Protein AF-M7SJX1-F1 (afdb_monomer_lite)

InterPro domains:
  IPR004585 DNA recombination/repair protein Rad52 [TIGR00607] (33-191)
  IPR007232 DNA repair protein Rad52/59/22 [PTHR12132] (1-198)
  IPR041247 Rad52 family [PF04098] (29-179)
  IPR042525 DNA repair protein Rad52/59/22 superfamily [G3DSA:3.30.390.80] (26-175)

Radius of gyration: 27.58 Å; chains: 1; bounding box: 67×80×84 Å

pLDDT: mean 78.84, std 21.56, range [26.81, 98.0]

Foldseek 3Di:
DDDPPPPPPPDDDPPPPDDQPQDDDDPVLVVVLVVLQADADALVQWDWDQDPPRDIAIDGFLVQLVVLCCVRQNPQFKDKDWPDKAWPDWDADPPLRFIKTKIKTWMWMAGSNRDIFIDIFMFIDGRDDDDVVRCVRGVLLRVSRRSLVRQCVSHNSSPVVSPPPVSVVPNVPDDDDDDDDDPVPDDDDPVPPPDDPDDDDDDDDDDDDDDDDDDDDDDDDDDDDPPPDPPSVSSRPDDD

Sequence (240 aa):
MPAPGEQHNSIANPFEEAKPRISEFTATEIATLQSRLEKQLGPEYLSARSGPSGQKVHYIAAEKCIALANEVFGFNGWSSSIQNIQVDFVDENAQTLRVSLGLSVIVRITLRDGTYHEDIGYGHIENCKGKAAAFEKAKKEGTTDALKRTLRNFGNVLGNCIYDKDYLAKVTKMKVAPTRFDEGNLHRHSDFIKKEPEAPKLPPKSEGVNGGGGGGAQPPSLGGFDSDDIDWAEADMLDL

Secondary structure (DSSP, 8-state):
---TTGGGTT---TTS-------PPPHHHHHHHHHHHTPPPPGGG-EEEE-GGG-EEEE--HHHHHHHHHHHH-TTTEEEEEEEEEEEEEEE-TTT-EEEEEEEEEEEEEETTS-EEEEEEEEEEEEEESHHHHHHHHHHHHHHHHHHHHHHTT-GGGTGGGG-HHHHHHHTTSPPPPPPP-GGGS---GGG--------PPP-------------PPPP-PPPP------HHHHTTT--

Organism: Eutypa lata (strain UCR-EL1) (NCBI:txid1287681)

Structure (mmCIF, N/CA/C/O backbone):
data_AF-M7SJX1-F1
#
_entry.id   AF-M7SJX1-F1
#
loop_
_atom_site.group_PDB
_atom_site.id
_atom_site.type_symbol
_atom_site.label_atom_id
_atom_site.label_alt_id
_atom_site.label_comp_id
_atom_site.label_asym_id
_atom_site.label_entity_id
_atom_site.label_seq_id
_atom_site.pdbx_PDB_ins_code
_atom_site.Cartn_x
_atom_site.Cartn_y
_atom_site.Cartn_z
_atom_site.occupancy
_atom_site.B_iso_or_equiv
_atom_site.auth_seq_id
_atom_site.auth_comp_id
_atom_site.auth_asym_id
_atom_site.auth_atom_id
_atom_site.pdbx_PDB_model_num
ATOM 1 N N . MET A 1 1 ? -21.772 -57.097 16.636 1.00 56.84 1 MET A N 1
ATOM 2 C CA . MET A 1 1 ? -20.415 -57.138 16.053 1.00 56.84 1 MET A CA 1
ATOM 3 C C . MET A 1 1 ? -20.340 -56.009 15.034 1.00 56.84 1 MET A C 1
ATOM 5 O O . MET A 1 1 ? -21.280 -55.937 14.250 1.00 56.84 1 MET A O 1
ATOM 9 N N . PRO A 1 2 ? -19.348 -55.102 15.086 1.00 58.84 2 PRO A N 1
ATOM 10 C CA . PRO A 1 2 ? -19.176 -54.074 14.053 1.00 58.84 2 PRO A CA 1
ATOM 11 C C . PRO A 1 2 ? -18.898 -54.725 12.690 1.00 58.84 2 PRO A C 1
ATOM 13 O O . PRO A 1 2 ? -18.383 -55.848 12.634 1.00 58.84 2 PRO A O 1
ATOM 16 N N . ALA A 1 3 ? -19.304 -54.064 11.607 1.00 63.28 3 ALA A N 1
ATOM 17 C CA . ALA A 1 3 ? -19.270 -54.644 10.267 1.00 63.28 3 ALA A CA 1
ATOM 18 C C . ALA A 1 3 ? -17.822 -54.745 9.732 1.00 63.28 3 ALA A C 1
ATOM 20 O O . ALA A 1 3 ? -17.004 -53.858 10.000 1.00 63.28 3 ALA A O 1
ATOM 21 N N . PRO A 1 4 ? -17.473 -55.793 8.956 1.00 52.50 4 PRO A N 1
ATOM 22 C CA . PRO A 1 4 ? -16.167 -55.887 8.303 1.00 52.50 4 PRO A CA 1
ATOM 23 C C . PRO A 1 4 ? -15.952 -54.691 7.359 1.00 52.50 4 PRO A C 1
ATOM 25 O O . PRO A 1 4 ? -16.656 -54.560 6.362 1.00 52.50 4 PRO A O 1
ATOM 28 N N . GLY A 1 5 ? -15.007 -53.807 7.694 1.00 62.12 5 GLY A N 1
ATOM 29 C CA . GLY A 1 5 ? -14.690 -52.590 6.928 1.00 62.12 5 GLY A CA 1
ATOM 30 C C . GLY A 1 5 ? -14.606 -51.309 7.766 1.00 62.12 5 GLY A C 1
ATOM 31 O O . GLY A 1 5 ? -13.899 -50.380 7.390 1.00 62.12 5 GLY A O 1
ATOM 32 N N . GLU A 1 6 ? -15.218 -51.278 8.954 1.00 57.09 6 GLU A N 1
ATOM 33 C CA . GLU A 1 6 ? -15.186 -50.107 9.855 1.00 57.09 6 GLU A CA 1
ATOM 34 C C . GLU A 1 6 ? -13.833 -49.908 10.572 1.00 57.09 6 GLU A C 1
ATOM 36 O O . GLU A 1 6 ? -13.627 -48.921 11.273 1.00 57.09 6 GLU A O 1
ATOM 41 N N . GLN A 1 7 ? -12.879 -50.827 10.387 1.00 58.94 7 GLN A N 1
ATOM 42 C CA . GLN A 1 7 ? -11.573 -50.830 11.064 1.00 58.94 7 GLN A CA 1
ATOM 43 C C . GLN A 1 7 ? -10.527 -49.903 10.415 1.00 58.94 7 GLN A C 1
ATOM 45 O O . GLN A 1 7 ? -9.428 -49.765 10.943 1.00 58.94 7 GLN A O 1
ATOM 50 N N . HIS A 1 8 ? -10.850 -49.263 9.285 1.00 53.53 8 HIS A N 1
ATOM 51 C CA . HIS A 1 8 ? -9.890 -48.504 8.470 1.00 53.53 8 HIS A CA 1
ATOM 52 C C . HIS A 1 8 ? -10.180 -46.996 8.389 1.00 53.53 8 HIS A C 1
ATOM 54 O O . HIS A 1 8 ? -9.637 -46.318 7.523 1.00 53.53 8 HIS A O 1
ATOM 60 N N . ASN A 1 9 ? -11.005 -46.438 9.282 1.00 55.66 9 ASN A N 1
ATOM 61 C CA . ASN A 1 9 ? -11.439 -45.037 9.176 1.00 55.66 9 ASN A CA 1
ATOM 62 C C . ASN A 1 9 ? -10.512 -44.012 9.866 1.00 55.66 9 ASN A C 1
ATOM 64 O O . ASN A 1 9 ? -10.902 -42.864 10.054 1.00 55.66 9 ASN A O 1
ATOM 68 N N . SER A 1 10 ? -9.304 -44.405 10.290 1.00 58.75 10 SER A N 1
ATOM 69 C CA . SER A 1 10 ? -8.414 -43.548 11.096 1.00 58.75 10 SER A CA 1
ATOM 70 C C . SER A 1 10 ? -7.184 -43.010 10.361 1.00 58.75 10 SER A C 1
ATOM 72 O O . SER A 1 10 ? -6.328 -42.395 10.994 1.00 58.75 10 SER A O 1
ATOM 74 N N . ILE A 1 11 ? -7.058 -43.230 9.050 1.00 60.56 11 ILE A N 1
ATOM 75 C CA . ILE A 1 11 ? -5.988 -42.612 8.259 1.00 60.56 11 ILE A CA 1
ATOM 76 C C . ILE A 1 11 ? -6.544 -41.307 7.691 1.00 60.56 11 ILE A C 1
ATOM 78 O O . ILE A 1 11 ? -7.237 -41.308 6.677 1.00 60.56 11 ILE A O 1
ATOM 82 N N . ALA A 1 12 ? -6.266 -40.196 8.378 1.00 64.62 12 ALA A N 1
ATOM 83 C CA . ALA A 1 12 ? -6.497 -38.863 7.832 1.00 64.62 12 ALA A CA 1
ATOM 84 C C . ALA A 1 12 ? -5.712 -38.737 6.517 1.00 64.62 12 ALA A C 1
ATOM 86 O O . ALA A 1 12 ? -4.507 -38.995 6.490 1.00 64.62 12 ALA A O 1
ATOM 87 N N . ASN A 1 13 ? -6.404 -38.412 5.426 1.00 72.94 13 ASN A N 1
ATOM 88 C CA . ASN A 1 13 ? -5.817 -38.364 4.095 1.00 72.94 13 ASN A CA 1
ATOM 89 C C . ASN A 1 13 ? -4.747 -37.252 4.034 1.00 72.94 13 ASN A C 1
ATOM 91 O O . ASN A 1 13 ? -5.096 -36.081 4.163 1.00 72.94 13 ASN A O 1
ATOM 95 N N . PRO A 1 14 ? -3.459 -37.574 3.806 1.00 69.62 14 PRO A N 1
ATOM 96 C CA . PRO A 1 14 ? -2.390 -36.575 3.762 1.00 69.62 14 PRO A CA 1
ATOM 97 C C . PRO A 1 14 ? -2.457 -35.661 2.525 1.00 69.62 14 PRO A C 1
ATOM 99 O O . PRO A 1 14 ? -1.691 -34.704 2.443 1.00 69.62 14 PRO A O 1
ATOM 102 N N . PHE A 1 15 ? -3.350 -35.951 1.571 1.00 70.81 15 PHE A N 1
ATOM 103 C CA . PHE A 1 15 ? -3.600 -35.147 0.370 1.00 70.81 15 PHE A CA 1
ATOM 104 C C . PHE A 1 15 ? -4.854 -34.266 0.473 1.00 70.81 15 PHE A C 1
ATOM 106 O O . PHE A 1 15 ? -5.175 -33.557 -0.478 1.00 70.81 15 PHE A O 1
ATOM 113 N N . GLU A 1 16 ? -5.590 -34.320 1.586 1.00 68.12 16 GLU A N 1
ATOM 114 C CA . GLU A 1 16 ? -6.724 -33.427 1.815 1.00 68.12 16 GLU A CA 1
ATOM 115 C C . GLU A 1 16 ? -6.194 -32.092 2.354 1.00 68.12 16 GLU A C 1
ATOM 117 O O . GLU A 1 16 ? -5.546 -32.053 3.401 1.00 68.12 16 GLU A O 1
ATOM 122 N N . GLU A 1 17 ? -6.417 -30.998 1.615 1.00 68.38 17 GLU A N 1
ATOM 123 C CA . GLU A 1 17 ? -6.009 -29.661 2.053 1.00 68.38 17 GLU A CA 1
ATOM 124 C C . GLU A 1 17 ? -6.593 -29.382 3.440 1.00 68.38 17 GLU A C 1
ATOM 126 O O . GLU A 1 17 ? -7.810 -29.429 3.648 1.00 68.38 17 GLU A O 1
ATOM 131 N N . ALA A 1 18 ? -5.715 -29.106 4.407 1.00 62.19 18 ALA A N 1
ATOM 132 C CA . ALA A 1 18 ? -6.124 -28.764 5.756 1.00 62.19 18 ALA A CA 1
ATOM 133 C C . ALA A 1 18 ? -6.979 -27.495 5.694 1.00 62.19 18 ALA A C 1
ATOM 135 O O . ALA A 1 18 ? -6.450 -26.392 5.546 1.00 62.19 18 ALA A O 1
ATOM 136 N N . LYS A 1 19 ? -8.307 -27.649 5.793 1.00 61.00 19 LYS A N 1
ATOM 137 C CA . LYS A 1 19 ? -9.222 -26.509 5.860 1.00 61.00 19 LYS A CA 1
ATOM 138 C C . LYS A 1 19 ? -8.744 -25.599 6.994 1.00 61.00 19 LYS A C 1
ATOM 140 O O . LYS A 1 19 ? -8.649 -26.078 8.133 1.00 61.00 19 LYS A O 1
ATOM 145 N N . PRO A 1 20 ? -8.402 -24.330 6.711 1.00 61.28 20 PRO A N 1
ATOM 146 C CA . PRO A 1 20 ? -7.920 -23.427 7.739 1.00 61.28 20 PRO A CA 1
ATOM 147 C C . PRO A 1 20 ? -8.967 -23.351 8.847 1.00 61.28 20 PRO A C 1
ATOM 149 O O . PRO A 1 20 ? -10.170 -23.293 8.584 1.00 61.28 20 PRO A O 1
ATOM 152 N N . ARG A 1 21 ? -8.515 -23.403 10.103 1.00 63.03 21 ARG A N 1
ATOM 153 C CA . ARG A 1 21 ? -9.395 -23.186 11.252 1.00 63.03 21 ARG A CA 1
ATOM 154 C C . ARG A 1 21 ? -9.800 -21.717 11.247 1.00 63.03 21 ARG A C 1
ATOM 156 O O . ARG A 1 21 ? -9.067 -20.874 11.751 1.00 63.03 21 ARG A O 1
ATOM 163 N N . ILE A 1 22 ? -10.936 -21.436 10.622 1.00 67.25 22 ILE A N 1
ATOM 164 C CA . ILE A 1 22 ? -11.532 -20.108 10.558 1.00 67.25 22 ILE A CA 1
ATOM 165 C C . ILE A 1 22 ? -12.007 -19.742 11.967 1.00 67.25 22 ILE A C 1
ATOM 167 O O . ILE A 1 22 ? -12.843 -20.436 12.547 1.00 67.25 22 ILE A O 1
ATOM 171 N N . SER A 1 23 ? -11.429 -18.687 12.540 1.00 72.62 23 SER A N 1
ATOM 172 C CA . SER A 1 23 ? -11.873 -18.141 13.822 1.00 72.62 23 SER A CA 1
ATOM 173 C C . SER A 1 23 ? -12.918 -17.072 13.550 1.00 72.62 23 SER A C 1
ATOM 175 O O . SER A 1 23 ? -12.568 -15.964 13.149 1.00 72.62 23 SER A O 1
ATOM 177 N N . GLU A 1 24 ? -14.188 -17.385 13.790 1.00 79.38 24 GLU A N 1
ATOM 178 C CA . GLU A 1 24 ? -15.271 -16.412 13.644 1.00 79.38 24 GLU A CA 1
ATOM 179 C C . GLU A 1 24 ? -15.122 -15.264 14.654 1.00 79.38 24 GLU A C 1
ATOM 181 O O . GLU A 1 24 ? -14.748 -15.473 15.813 1.00 79.38 24 GLU A O 1
ATOM 186 N N . PHE A 1 25 ? -15.399 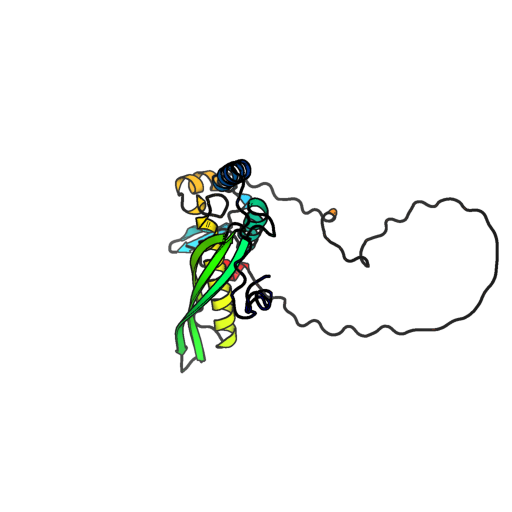-14.036 14.214 1.00 81.56 25 PHE A N 1
ATOM 187 C CA . PHE A 1 25 ? -15.469 -12.885 15.108 1.00 81.56 25 PHE A CA 1
ATOM 188 C C . PHE A 1 25 ? -16.776 -12.901 15.905 1.00 81.56 25 PHE A C 1
ATOM 190 O O . PHE A 1 25 ? -17.859 -13.130 15.367 1.00 81.56 25 PHE A O 1
ATOM 197 N N . THR A 1 26 ? -16.692 -12.588 17.195 1.00 84.62 26 THR A N 1
ATOM 198 C CA . THR A 1 26 ? -17.881 -12.356 18.024 1.00 84.62 26 THR A CA 1
ATOM 199 C C . THR A 1 26 ? -18.572 -11.046 17.629 1.00 84.62 26 THR A C 1
ATOM 201 O O . THR A 1 26 ? -17.927 -10.109 17.161 1.00 84.62 26 THR A O 1
ATOM 204 N N . ALA A 1 27 ? -19.881 -10.917 17.876 1.00 84.00 27 ALA A N 1
ATOM 205 C CA . ALA A 1 27 ? -20.626 -9.690 17.554 1.00 84.00 27 ALA A CA 1
ATOM 206 C C . ALA A 1 27 ? -20.011 -8.421 18.188 1.00 84.00 27 ALA A C 1
ATOM 208 O O . ALA A 1 27 ? -19.982 -7.358 17.568 1.00 84.00 27 ALA A O 1
ATOM 209 N N . THR A 1 28 ? -19.467 -8.542 19.403 1.00 87.19 28 THR A N 1
ATOM 210 C CA . THR A 1 28 ? -18.774 -7.452 20.103 1.00 87.19 28 THR A CA 1
ATOM 211 C C . THR A 1 28 ? -17.460 -7.068 19.419 1.00 87.19 28 THR A C 1
ATOM 213 O O . THR A 1 28 ? -17.149 -5.880 19.303 1.00 87.19 28 THR A O 1
ATOM 216 N N . GLU A 1 29 ? -16.689 -8.051 18.943 1.00 86.75 29 GLU A N 1
ATOM 217 C CA . GLU A 1 29 ? -15.462 -7.801 18.178 1.00 86.75 29 GLU A CA 1
ATOM 218 C C . GLU A 1 29 ? -15.776 -7.141 16.837 1.00 86.75 29 GLU A C 1
ATOM 220 O O . GLU A 1 29 ? -15.127 -6.155 16.503 1.00 86.75 29 GLU A O 1
ATOM 225 N N . ILE A 1 30 ? -16.806 -7.607 16.122 1.00 87.56 30 ILE A N 1
ATOM 226 C CA . ILE A 1 30 ? -17.247 -7.006 14.854 1.00 87.56 30 ILE A CA 1
ATOM 227 C C . ILE A 1 30 ? -17.619 -5.536 15.065 1.00 87.56 30 ILE A C 1
ATOM 229 O O . ILE A 1 30 ? -17.112 -4.672 14.357 1.00 87.56 30 ILE A O 1
ATOM 233 N N . ALA A 1 31 ? -18.442 -5.225 16.071 1.00 89.06 31 ALA A N 1
ATOM 234 C CA . ALA A 1 31 ? -18.833 -3.845 16.363 1.00 89.06 31 ALA A CA 1
ATOM 235 C C . ALA A 1 31 ? -17.624 -2.958 16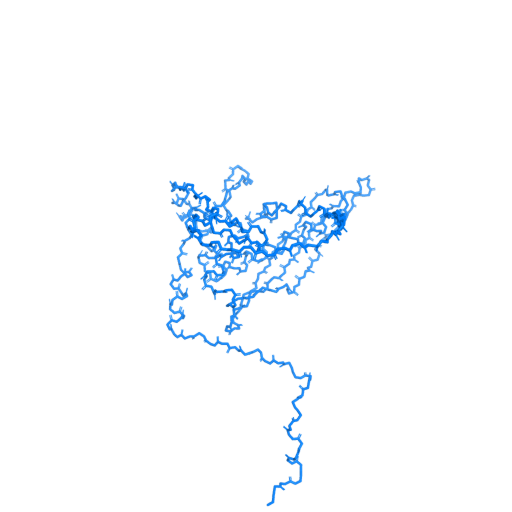.720 1.00 89.06 31 ALA A C 1
ATOM 237 O O . ALA A 1 31 ? -17.539 -1.802 16.299 1.00 89.06 31 ALA A O 1
ATOM 238 N N . THR A 1 32 ? -16.664 -3.508 17.468 1.00 90.94 32 THR A N 1
ATOM 239 C CA . THR A 1 32 ? -15.434 -2.796 17.839 1.00 90.94 32 THR A CA 1
ATOM 240 C C . THR A 1 32 ? -14.540 -2.550 16.623 1.00 90.94 32 THR A C 1
ATOM 242 O O . THR A 1 32 ? -14.046 -1.435 16.448 1.00 90.94 32 THR A O 1
ATOM 245 N N . LEU A 1 33 ? -14.339 -3.565 15.779 1.00 90.75 33 LEU A N 1
ATOM 246 C CA . LEU A 1 33 ? -13.560 -3.469 14.544 1.00 90.75 33 LEU A CA 1
ATOM 247 C C . LEU A 1 33 ? -14.192 -2.471 13.579 1.00 90.75 33 LEU A C 1
ATOM 249 O O . LEU A 1 33 ? -13.494 -1.585 13.098 1.00 90.75 33 LEU A O 1
ATOM 253 N N . GLN A 1 34 ? -15.509 -2.544 13.386 1.00 91.56 34 GLN A N 1
ATOM 254 C CA . GLN A 1 34 ? -16.258 -1.613 12.549 1.00 91.56 34 GLN A CA 1
ATOM 255 C C . GLN A 1 34 ? -16.045 -0.165 13.006 1.00 91.56 34 GLN A C 1
ATOM 257 O O . GLN A 1 34 ? -15.632 0.686 12.221 1.00 91.56 34 GLN A O 1
ATOM 262 N N . SER A 1 35 ? -16.214 0.104 14.305 1.00 93.00 35 SER A N 1
ATOM 263 C CA . SER A 1 35 ? -16.001 1.444 14.863 1.00 93.00 35 SER A CA 1
ATOM 264 C C . SER A 1 35 ? -14.555 1.938 14.711 1.00 93.00 35 SER A C 1
ATOM 266 O O . SER A 1 35 ? -14.327 3.138 14.550 1.00 93.00 35 SER A O 1
ATOM 268 N N . ARG A 1 36 ? -13.558 1.043 14.756 1.00 93.00 36 ARG A N 1
ATOM 269 C CA . ARG A 1 36 ? -12.153 1.401 14.500 1.00 93.00 36 ARG A CA 1
ATOM 270 C C . ARG A 1 36 ? -11.904 1.702 13.023 1.00 93.00 36 ARG A C 1
ATOM 272 O O . ARG A 1 36 ? -11.264 2.707 12.732 1.00 93.00 36 ARG A O 1
ATOM 279 N N . LEU A 1 37 ? -12.418 0.867 12.121 1.00 93.81 37 LEU A N 1
ATOM 280 C CA . LEU A 1 37 ? -12.231 0.982 10.672 1.00 93.81 37 LEU A CA 1
ATOM 281 C C . LEU A 1 37 ? -12.890 2.237 10.083 1.00 93.81 37 LEU A C 1
ATOM 283 O O . LEU A 1 37 ? -12.375 2.799 9.116 1.00 93.81 37 LEU A O 1
ATOM 287 N N . GLU A 1 38 ? -13.985 2.713 10.681 1.00 94.31 38 GLU A N 1
ATOM 288 C CA . GLU A 1 38 ? -14.693 3.931 10.259 1.00 94.31 38 GLU A CA 1
ATOM 289 C C . GLU A 1 38 ? -13.929 5.231 10.548 1.00 94.31 38 GLU A C 1
ATOM 291 O O . GLU A 1 38 ? -14.168 6.242 9.877 1.00 94.31 38 GLU A O 1
ATOM 296 N N . LYS A 1 39 ? -12.994 5.222 11.510 1.00 94.94 39 LYS A N 1
ATOM 297 C CA . LYS A 1 39 ? -12.211 6.411 11.871 1.00 94.94 39 LYS A CA 1
ATOM 298 C C . LYS A 1 39 ? -11.358 6.885 10.698 1.00 94.94 39 LYS A C 1
ATOM 300 O O . LYS A 1 39 ? -10.783 6.091 9.963 1.00 94.94 39 LYS A O 1
ATOM 305 N N . GLN A 1 40 ? -11.246 8.200 10.554 1.00 94.25 40 GLN A N 1
ATOM 306 C CA . GLN A 1 40 ? -10.340 8.822 9.592 1.00 94.25 40 GLN A CA 1
ATOM 307 C C . GLN A 1 40 ? -8.958 9.025 10.221 1.00 94.25 40 GLN A C 1
ATOM 309 O O . GLN A 1 40 ? -8.842 9.198 11.437 1.00 94.25 40 GLN A O 1
ATOM 314 N N . LEU A 1 41 ? -7.917 9.020 9.391 1.00 93.88 41 LEU A N 1
ATOM 315 C CA . LEU A 1 41 ? -6.540 9.181 9.851 1.00 93.88 41 LEU A CA 1
ATOM 316 C C . LEU A 1 41 ? -6.250 10.605 10.340 1.00 93.88 41 LEU A C 1
ATOM 318 O O . LEU A 1 41 ? -6.807 11.588 9.843 1.00 93.88 41 LEU A O 1
ATOM 322 N N . GLY A 1 42 ? -5.353 10.719 11.314 1.00 92.50 42 GLY A N 1
ATOM 323 C CA . GLY A 1 42 ? -4.777 11.999 11.712 1.00 92.50 42 GLY A CA 1
ATOM 324 C C . GLY A 1 42 ? -3.721 12.493 10.710 1.00 92.50 42 GLY A C 1
ATOM 325 O O . GLY A 1 42 ? -3.190 11.693 9.935 1.00 92.50 42 GLY A O 1
ATOM 326 N N . PRO A 1 43 ? -3.391 13.798 10.711 1.00 91.31 43 PRO A N 1
ATOM 327 C CA . PRO A 1 43 ? -2.380 14.386 9.825 1.00 91.31 43 PRO A CA 1
ATOM 328 C C . PRO A 1 43 ? -0.985 13.750 9.961 1.00 91.31 43 PRO A C 1
ATOM 330 O O . PRO A 1 43 ? -0.198 13.818 9.025 1.00 91.31 43 PRO A O 1
ATOM 333 N N . GLU A 1 44 ? -0.678 13.113 11.091 1.00 90.94 44 GLU A N 1
ATOM 334 C CA . GLU A 1 44 ? 0.582 12.418 11.374 1.00 90.94 44 GLU A CA 1
ATOM 335 C C . GLU A 1 44 ? 0.826 11.164 10.517 1.00 90.94 44 GLU A C 1
ATOM 337 O O . GLU A 1 44 ? 1.970 10.732 10.382 1.00 90.94 44 GLU A O 1
ATOM 342 N N . TYR A 1 45 ? -0.223 10.596 9.916 1.00 91.25 45 TYR A N 1
ATOM 343 C CA . TYR A 1 45 ? -0.115 9.437 9.024 1.00 91.25 45 TYR A CA 1
ATOM 344 C C . TYR A 1 45 ? 0.033 9.830 7.550 1.00 91.25 45 TYR A C 1
ATOM 346 O O . TYR A 1 45 ? 0.342 8.977 6.716 1.00 91.25 45 TYR A O 1
ATOM 354 N N . LEU A 1 46 ? -0.197 11.104 7.215 1.00 90.75 46 LEU A N 1
ATOM 355 C CA . LEU A 1 46 ? -0.200 11.583 5.839 1.00 90.75 46 LEU A CA 1
ATOM 356 C C . LEU A 1 46 ? 1.158 12.174 5.479 1.00 90.75 46 LEU A C 1
ATOM 358 O O . LEU A 1 46 ? 1.649 13.110 6.107 1.00 90.75 46 LEU A O 1
ATOM 362 N N . SER A 1 47 ? 1.712 11.678 4.384 1.00 89.88 47 SER A N 1
ATOM 363 C CA . SER A 1 47 ? 2.836 12.287 3.686 1.00 89.88 47 SER A CA 1
ATOM 364 C C . SER A 1 47 ? 2.341 12.976 2.417 1.00 89.88 47 SER A C 1
ATOM 366 O O . SER A 1 47 ? 1.234 12.723 1.938 1.00 89.88 47 SER A O 1
ATOM 368 N N . ALA A 1 48 ? 3.125 13.916 1.892 1.00 88.19 48 ALA A N 1
ATOM 369 C CA . ALA A 1 48 ? 2.765 14.669 0.696 1.00 88.19 48 ALA A CA 1
ATOM 370 C C . ALA A 1 48 ? 3.952 14.748 -0.260 1.00 88.19 48 ALA A C 1
ATOM 372 O O . ALA A 1 48 ? 5.074 15.023 0.165 1.00 88.19 48 ALA A O 1
ATOM 373 N N . ARG A 1 49 ? 3.687 14.570 -1.555 1.00 87.31 49 ARG A N 1
ATOM 374 C CA . ARG A 1 49 ? 4.656 14.794 -2.634 1.00 87.31 49 ARG A CA 1
ATOM 375 C C . ARG A 1 49 ? 4.130 15.794 -3.654 1.00 87.31 49 ARG A C 1
ATOM 377 O O . ARG A 1 49 ? 2.928 16.044 -3.739 1.00 87.31 49 ARG A O 1
ATOM 384 N N . SER A 1 50 ? 5.039 16.360 -4.438 1.00 87.06 50 SER A N 1
ATOM 385 C CA . SER A 1 50 ? 4.684 17.157 -5.613 1.00 87.06 50 SER A CA 1
ATOM 386 C C . SER A 1 50 ? 4.271 16.216 -6.741 1.00 87.06 50 SER A C 1
ATOM 388 O O . SER A 1 50 ? 5.081 15.427 -7.218 1.00 87.06 50 SER A O 1
ATOM 390 N N . GLY A 1 51 ? 3.010 16.275 -7.141 1.00 81.75 51 GLY A N 1
ATOM 391 C CA . GLY A 1 51 ? 2.460 15.536 -8.266 1.00 81.75 51 GLY A CA 1
ATOM 392 C C . GLY A 1 51 ? 2.526 16.307 -9.587 1.00 81.75 51 GLY A C 1
ATOM 393 O O . GLY A 1 51 ? 3.038 17.436 -9.650 1.00 81.75 51 GLY A O 1
ATOM 394 N N . PRO A 1 52 ? 1.970 15.710 -10.656 1.00 77.75 52 PRO A N 1
ATOM 395 C CA . PRO A 1 52 ? 1.848 16.351 -11.957 1.00 77.75 52 PRO A CA 1
ATOM 396 C C . PRO A 1 52 ? 1.144 17.708 -11.842 1.00 77.75 52 PRO A C 1
ATOM 398 O O . PRO A 1 52 ? 0.239 17.899 -11.027 1.00 77.75 52 PRO A O 1
ATOM 401 N N . SER A 1 53 ? 1.586 18.682 -12.637 1.00 82.50 53 SER A N 1
ATOM 402 C CA . SER A 1 53 ? 1.036 20.048 -12.625 1.00 82.50 53 SER A CA 1
ATOM 403 C C . SER A 1 53 ? 1.191 20.801 -11.289 1.00 82.50 53 SER A C 1
ATOM 405 O O . SER A 1 53 ? 0.470 21.767 -11.043 1.00 82.50 53 SER A O 1
ATOM 407 N N . GLY A 1 54 ? 2.127 20.384 -10.426 1.00 81.81 54 GLY A N 1
ATOM 408 C CA . GLY A 1 54 ? 2.438 21.063 -9.161 1.00 81.81 54 GLY A CA 1
ATOM 409 C C . GLY A 1 54 ? 1.403 20.850 -8.052 1.00 81.81 54 GLY A C 1
ATOM 410 O O . GLY A 1 54 ? 1.483 21.501 -7.009 1.00 81.81 54 GLY A O 1
ATOM 411 N N . GLN A 1 55 ? 0.434 19.953 -8.258 1.00 83.25 55 GLN A N 1
ATOM 412 C CA . GLN A 1 55 ? -0.540 19.587 -7.232 1.00 83.25 55 GLN A CA 1
ATOM 413 C C . GLN A 1 55 ? 0.123 18.746 -6.147 1.00 83.25 55 GLN A C 1
ATOM 415 O O . GLN A 1 55 ? 0.941 17.885 -6.446 1.00 83.25 55 GLN A O 1
ATOM 420 N N . LYS A 1 56 ? -0.228 18.967 -4.878 1.00 85.81 56 LYS A N 1
ATOM 421 C CA . LYS A 1 56 ? 0.252 18.103 -3.795 1.00 85.81 56 LYS A CA 1
ATOM 422 C C . LYS A 1 56 ? -0.582 16.833 -3.744 1.00 85.81 56 LYS A C 1
ATOM 424 O O . LYS A 1 56 ? -1.804 16.891 -3.657 1.00 85.81 56 LYS A O 1
ATOM 429 N N . VAL A 1 57 ? 0.105 15.704 -3.779 1.00 87.38 57 VAL A N 1
ATOM 430 C CA . VAL A 1 57 ? -0.473 14.366 -3.754 1.00 87.38 57 VAL A CA 1
ATOM 431 C C . VAL A 1 57 ? -0.189 13.766 -2.386 1.00 87.38 57 VAL A C 1
ATOM 433 O O . VAL A 1 57 ? 0.967 13.714 -1.962 1.00 87.38 57 VAL A O 1
ATOM 436 N N . HIS A 1 58 ? -1.246 13.373 -1.679 1.00 90.12 58 HIS A N 1
ATOM 437 C CA . HIS A 1 58 ? -1.154 12.819 -0.332 1.00 90.12 58 HIS A CA 1
ATOM 438 C C . HIS A 1 58 ? -1.125 11.296 -0.376 1.00 90.12 58 HIS A C 1
ATOM 440 O O . HIS A 1 58 ? -1.944 10.689 -1.054 1.00 90.12 58 HIS A O 1
ATOM 446 N N . TYR A 1 59 ? -0.212 10.691 0.372 1.00 90.00 59 TYR A N 1
ATOM 447 C CA . TYR A 1 59 ? -0.065 9.241 0.456 1.00 90.00 59 TYR A CA 1
ATOM 448 C C . TYR A 1 59 ? 0.240 8.816 1.894 1.00 90.00 59 TYR A C 1
ATOM 450 O O . TYR A 1 59 ? 0.603 9.639 2.739 1.00 90.00 59 TYR A O 1
ATOM 458 N N . ILE A 1 60 ? 0.082 7.523 2.166 1.00 91.75 60 ILE A N 1
ATOM 459 C CA . ILE A 1 60 ? 0.445 6.903 3.441 1.00 91.75 60 ILE A CA 1
ATOM 460 C C . ILE A 1 60 ? 1.622 5.975 3.165 1.00 91.75 60 ILE A C 1
ATOM 462 O O . ILE A 1 60 ? 1.573 5.184 2.223 1.00 91.75 60 ILE A O 1
ATOM 466 N N . ALA A 1 61 ? 2.677 6.094 3.968 1.00 91.62 61 ALA A N 1
ATOM 467 C CA . ALA A 1 61 ? 3.841 5.227 3.846 1.00 91.62 61 ALA A CA 1
ATOM 468 C C . ALA A 1 61 ? 3.481 3.777 4.203 1.00 91.62 61 ALA A C 1
ATOM 470 O O . ALA A 1 61 ? 2.689 3.534 5.122 1.00 91.62 61 ALA A O 1
ATOM 471 N N . ALA A 1 62 ? 4.098 2.809 3.531 1.00 90.88 62 ALA A N 1
ATOM 472 C CA . ALA A 1 62 ? 3.783 1.393 3.721 1.00 90.88 62 ALA A CA 1
ATOM 473 C C . ALA A 1 62 ? 3.968 0.921 5.174 1.00 90.88 62 ALA A C 1
ATOM 475 O O . ALA A 1 62 ? 3.135 0.180 5.698 1.00 90.88 62 ALA A O 1
ATOM 476 N N . GLU A 1 63 ? 5.012 1.406 5.855 1.00 93.06 63 GLU A N 1
ATOM 477 C CA . GLU A 1 63 ? 5.277 1.113 7.272 1.00 93.06 63 GLU A CA 1
ATOM 478 C C . GLU A 1 63 ? 4.097 1.513 8.168 1.00 93.06 63 GLU A C 1
ATOM 480 O O . GLU A 1 63 ? 3.696 0.743 9.043 1.00 93.06 63 GLU A O 1
ATOM 485 N N . LYS A 1 64 ? 3.465 2.660 7.889 1.00 93.38 64 LYS A N 1
ATOM 486 C CA . LYS A 1 64 ? 2.278 3.118 8.620 1.00 93.38 64 LYS A CA 1
ATOM 487 C C . LYS A 1 64 ? 1.071 2.235 8.350 1.00 93.38 64 LYS A C 1
ATOM 489 O O . LYS A 1 64 ? 0.378 1.876 9.297 1.00 93.38 64 LYS A O 1
ATOM 494 N N . CYS A 1 65 ? 0.843 1.831 7.102 1.00 93.75 65 CYS A N 1
ATOM 495 C CA . CYS A 1 65 ? -0.242 0.908 6.761 1.00 93.75 65 CYS A CA 1
ATOM 496 C C . CYS A 1 65 ? -0.099 -0.440 7.489 1.00 93.75 65 CYS A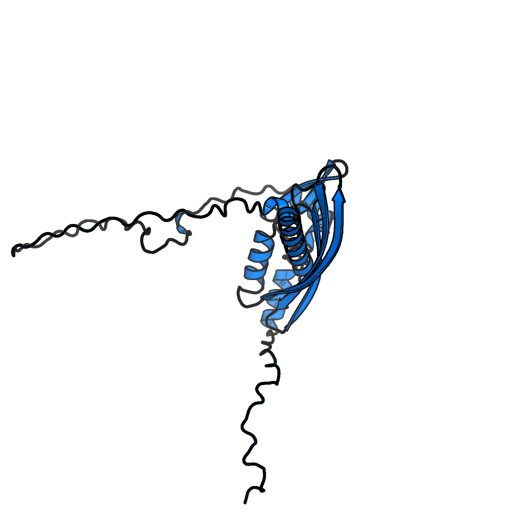 C 1
ATOM 498 O O . CYS A 1 65 ? -1.076 -0.952 8.035 1.00 93.75 65 CYS A O 1
ATOM 500 N N . ILE A 1 66 ? 1.119 -0.988 7.556 1.00 94.88 66 ILE A N 1
ATOM 501 C CA . ILE A 1 66 ? 1.413 -2.242 8.269 1.00 94.88 66 ILE A CA 1
ATOM 502 C C . ILE A 1 66 ? 1.204 -2.074 9.780 1.00 94.88 66 ILE A C 1
ATOM 504 O O . ILE A 1 66 ? 0.581 -2.927 10.415 1.00 94.88 66 ILE A O 1
ATOM 508 N N . ALA A 1 67 ? 1.693 -0.976 10.364 1.00 95.19 67 ALA A N 1
ATOM 509 C CA . ALA A 1 67 ? 1.506 -0.685 11.783 1.00 95.19 67 ALA A CA 1
ATOM 510 C C . ALA A 1 67 ? 0.016 -0.550 12.145 1.00 95.19 67 ALA A C 1
ATOM 512 O O . ALA A 1 67 ? -0.435 -1.158 13.116 1.00 95.19 67 ALA A O 1
ATOM 513 N N . LEU A 1 68 ? -0.759 0.162 11.323 1.00 95.19 68 LEU A N 1
ATOM 514 C CA . LEU A 1 68 ? -2.206 0.314 11.490 1.00 95.19 68 LEU A CA 1
ATOM 515 C C . LEU A 1 68 ? -2.939 -1.026 11.360 1.00 95.19 68 LEU A C 1
ATOM 517 O O . LEU A 1 68 ? -3.814 -1.322 12.169 1.00 95.19 68 LEU A O 1
ATOM 521 N N . ALA A 1 69 ? -2.566 -1.872 10.397 1.00 95.50 69 ALA A N 1
ATOM 522 C CA . ALA A 1 69 ? -3.141 -3.210 10.267 1.00 95.50 69 ALA A CA 1
ATOM 523 C C . ALA A 1 69 ? -2.866 -4.070 11.514 1.00 95.50 69 ALA A C 1
ATOM 525 O O . ALA A 1 69 ? -3.773 -4.733 12.023 1.00 95.50 69 ALA A O 1
ATOM 526 N N . ASN A 1 70 ? -1.651 -3.996 12.068 1.00 95.62 70 ASN A N 1
ATOM 527 C CA . ASN A 1 70 ? -1.299 -4.665 13.322 1.00 95.62 70 ASN A CA 1
ATOM 528 C C . ASN A 1 70 ? -2.054 -4.102 14.536 1.00 95.62 70 ASN A C 1
ATOM 530 O O . ASN A 1 70 ? -2.392 -4.867 15.436 1.00 95.62 70 ASN A O 1
ATOM 534 N N . GLU A 1 71 ? -2.344 -2.802 14.577 1.00 94.19 71 GLU A N 1
ATOM 535 C CA . GLU A 1 71 ? -3.133 -2.180 15.649 1.00 94.19 71 GLU A CA 1
ATOM 536 C C . GLU A 1 71 ? -4.623 -2.560 15.568 1.00 94.19 71 GLU A C 1
ATOM 538 O O . GLU A 1 71 ? -5.271 -2.827 16.587 1.00 94.19 71 GLU A O 1
ATOM 543 N N . VAL A 1 72 ? -5.177 -2.590 14.353 1.00 93.94 72 VAL A N 1
ATOM 544 C CA . VAL A 1 72 ? -6.603 -2.841 14.118 1.00 93.94 72 VAL A CA 1
ATOM 545 C C . VAL A 1 72 ? -6.926 -4.327 14.230 1.00 93.94 72 VAL A C 1
ATOM 547 O O . VAL A 1 72 ? -7.825 -4.689 14.989 1.00 93.94 72 VAL A O 1
ATOM 550 N N . PHE A 1 73 ? -6.200 -5.178 13.505 1.00 94.12 73 PHE A N 1
ATOM 551 C CA . PHE A 1 73 ? -6.474 -6.615 13.436 1.00 94.12 73 PHE A CA 1
ATOM 552 C C . PHE A 1 73 ? -5.670 -7.428 14.457 1.00 94.12 73 PHE A C 1
ATOM 554 O O . PHE A 1 73 ? -6.065 -8.542 14.797 1.00 94.12 73 PHE A O 1
ATOM 561 N N . GLY A 1 74 ? -4.569 -6.884 14.978 1.00 93.44 74 GLY A N 1
ATOM 562 C CA . GLY A 1 74 ? -3.590 -7.639 15.759 1.00 93.44 74 GLY A CA 1
ATOM 563 C C . GLY A 1 74 ? -2.556 -8.323 14.863 1.00 93.44 74 GLY A C 1
ATOM 564 O O . GLY A 1 74 ? -2.842 -8.672 13.719 1.00 93.44 74 GLY A O 1
ATOM 565 N N . PHE A 1 75 ? -1.354 -8.572 15.392 1.00 92.88 75 PHE A N 1
ATOM 566 C CA . PHE A 1 75 ? -0.244 -9.184 14.638 1.00 92.88 75 PHE A CA 1
ATOM 567 C C . PHE A 1 75 ? -0.572 -10.567 14.038 1.00 92.88 75 PHE A C 1
ATOM 569 O O . PHE A 1 75 ? 0.070 -10.993 13.086 1.00 92.88 75 PHE A O 1
ATOM 576 N N . ASN A 1 76 ? -1.548 -11.282 14.609 1.00 93.12 76 ASN A N 1
ATOM 577 C CA . ASN A 1 76 ? -2.021 -12.593 14.160 1.00 93.12 76 ASN A CA 1
ATOM 578 C C . ASN A 1 76 ? -3.433 -12.554 13.547 1.00 93.12 76 ASN A C 1
ATOM 580 O O . ASN A 1 76 ? -4.015 -13.607 13.289 1.00 93.12 76 ASN A O 1
ATOM 584 N N . GLY A 1 77 ? -4.019 -11.365 13.384 1.00 93.50 77 GLY A N 1
ATOM 585 C CA . GLY A 1 77 ? -5.385 -11.197 12.887 1.00 93.50 77 GLY A CA 1
ATOM 586 C C . GLY A 1 77 ? -5.490 -11.016 11.378 1.00 93.50 77 GLY A C 1
ATOM 587 O O . GLY A 1 77 ? -6.597 -11.074 10.848 1.00 93.50 77 GLY A O 1
ATOM 588 N N . TRP A 1 78 ? -4.363 -10.810 10.696 1.00 95.81 78 TRP A N 1
ATOM 589 C CA . TRP A 1 78 ? -4.287 -10.622 9.253 1.00 95.81 78 TRP A CA 1
ATOM 590 C C . TRP A 1 78 ? -3.015 -11.256 8.683 1.00 95.81 78 TRP A C 1
ATOM 592 O O . TRP A 1 78 ? -2.047 -11.522 9.394 1.00 95.81 78 TRP A O 1
ATOM 602 N N . SER A 1 79 ? -3.029 -11.504 7.381 1.00 96.25 79 SER A N 1
ATOM 603 C CA . SER A 1 79 ? -1.888 -11.990 6.611 1.00 96.25 79 SER A CA 1
ATOM 604 C C . SER A 1 79 ? -1.938 -11.403 5.206 1.00 96.25 79 SER A C 1
ATOM 606 O O . SER A 1 79 ? -3.021 -11.113 4.695 1.00 96.25 79 SER A O 1
ATOM 608 N N . SER A 1 80 ? -0.780 -11.234 4.575 1.00 95.62 80 SER A N 1
ATOM 609 C CA . SER A 1 80 ? -0.669 -10.845 3.171 1.00 95.62 80 SER A CA 1
ATOM 610 C C . SER A 1 80 ? -0.030 -11.971 2.362 1.00 95.62 80 SER A C 1
ATOM 612 O O . SER A 1 80 ? 0.825 -12.711 2.847 1.00 95.62 80 SER A O 1
ATOM 614 N N . SER A 1 81 ? -0.467 -12.125 1.116 1.00 97.06 81 SER A N 1
ATOM 615 C CA . SER A 1 81 ? 0.073 -13.114 0.184 1.00 97.06 81 SER A CA 1
ATOM 616 C C . SER A 1 81 ? 0.093 -12.547 -1.228 1.00 97.06 81 SER A C 1
ATOM 618 O O . SER A 1 81 ? -0.867 -11.913 -1.668 1.00 97.06 81 SER A O 1
ATOM 620 N N . ILE A 1 82 ? 1.193 -12.771 -1.942 1.00 97.06 82 ILE A N 1
ATOM 621 C CA . ILE A 1 82 ? 1.301 -12.414 -3.355 1.00 97.06 82 ILE A CA 1
ATOM 622 C C . ILE A 1 82 ? 0.650 -13.537 -4.156 1.00 97.06 82 ILE A C 1
ATOM 624 O O . ILE A 1 82 ? 1.104 -14.678 -4.105 1.00 97.06 82 ILE A O 1
ATOM 628 N N . GLN A 1 83 ? -0.418 -13.211 -4.875 1.00 97.69 83 GLN A N 1
ATOM 629 C CA . GLN A 1 83 ? -1.183 -14.170 -5.670 1.00 97.69 83 GLN A CA 1
ATOM 630 C C . GLN A 1 83 ? -0.582 -14.334 -7.061 1.00 97.69 83 GLN A C 1
ATOM 632 O O . GLN A 1 83 ? -0.448 -15.446 -7.564 1.00 97.69 83 GLN A O 1
ATOM 637 N N . ASN A 1 84 ? -0.202 -13.219 -7.683 1.00 97.00 84 ASN A N 1
ATOM 638 C CA . ASN A 1 84 ? 0.384 -13.219 -9.013 1.00 97.00 84 ASN A CA 1
ATOM 639 C C . ASN A 1 84 ? 1.330 -12.029 -9.189 1.00 97.00 84 ASN A C 1
ATOM 641 O O . ASN A 1 84 ? 1.082 -10.946 -8.659 1.00 97.00 84 ASN A O 1
ATOM 645 N N . ILE A 1 85 ? 2.385 -12.228 -9.975 1.00 96.81 85 ILE A N 1
ATOM 646 C CA . ILE A 1 85 ? 3.243 -11.159 -10.487 1.00 96.81 85 ILE A CA 1
ATOM 647 C C . ILE A 1 85 ? 3.295 -11.332 -11.999 1.00 96.81 85 ILE A C 1
ATOM 649 O O . ILE A 1 85 ? 3.832 -12.325 -12.493 1.00 96.81 85 ILE A O 1
ATOM 653 N N . GLN A 1 86 ? 2.772 -10.354 -12.725 1.00 97.44 86 GLN A N 1
ATOM 654 C CA . GLN A 1 86 ? 2.763 -10.337 -14.177 1.00 97.44 86 GLN A CA 1
ATOM 655 C C . GLN A 1 86 ? 3.685 -9.235 -14.683 1.00 97.44 86 GLN A C 1
ATOM 657 O O . GLN A 1 86 ? 3.556 -8.079 -14.300 1.00 97.44 86 GLN A O 1
ATOM 662 N N . VAL A 1 87 ? 4.623 -9.600 -15.553 1.00 97.06 87 VAL A N 1
ATOM 663 C CA . VAL A 1 87 ? 5.471 -8.629 -16.246 1.00 97.06 87 VAL A CA 1
ATOM 664 C C . VAL A 1 87 ? 4.729 -8.179 -17.496 1.00 97.06 87 VAL A C 1
ATOM 666 O O . VAL A 1 87 ? 4.519 -8.990 -18.396 1.00 97.06 87 VAL A O 1
ATOM 669 N N . ASP A 1 88 ? 4.327 -6.913 -17.536 1.00 96.19 88 ASP A N 1
ATOM 670 C CA . ASP A 1 88 ? 3.484 -6.388 -18.612 1.00 96.19 88 ASP A CA 1
ATOM 671 C C . ASP A 1 88 ? 4.316 -5.969 -19.824 1.00 96.19 88 ASP A C 1
ATOM 673 O O . ASP A 1 88 ? 3.937 -6.240 -20.963 1.00 96.19 88 ASP A O 1
ATOM 677 N N . PHE A 1 89 ? 5.487 -5.373 -19.588 1.00 96.06 89 PHE A N 1
ATOM 678 C CA . PHE A 1 89 ? 6.468 -5.107 -20.637 1.00 96.06 89 PHE A CA 1
ATOM 679 C C . PHE A 1 89 ? 7.895 -5.065 -20.087 1.00 96.06 89 PHE A C 1
ATOM 681 O O . PHE A 1 89 ? 8.129 -4.757 -18.915 1.00 96.06 89 PHE A O 1
ATOM 688 N N . VAL A 1 90 ? 8.857 -5.355 -20.964 1.00 95.56 90 VAL A N 1
ATOM 689 C CA . VAL A 1 90 ? 10.290 -5.161 -20.722 1.00 95.56 90 VAL A CA 1
ATOM 690 C C . VAL A 1 90 ? 10.923 -4.691 -22.021 1.00 95.56 90 VAL A C 1
ATOM 692 O O . VAL A 1 90 ? 11.100 -5.483 -22.946 1.00 95.56 90 VAL A O 1
ATOM 695 N N . ASP A 1 91 ? 11.311 -3.426 -22.050 1.00 94.56 91 ASP A N 1
ATOM 696 C CA . ASP A 1 91 ? 11.958 -2.799 -23.191 1.00 94.56 91 ASP A CA 1
ATOM 697 C C . ASP A 1 91 ? 13.426 -2.539 -22.875 1.00 94.56 91 ASP A C 1
ATOM 699 O O . ASP A 1 91 ? 13.777 -1.969 -21.841 1.00 94.56 91 ASP A O 1
ATOM 703 N N . GLU A 1 92 ? 14.302 -2.953 -23.783 1.00 93.44 92 GLU A N 1
ATOM 704 C CA . GLU A 1 92 ? 15.738 -2.726 -23.681 1.00 93.44 92 GLU A CA 1
ATOM 705 C C . GLU A 1 92 ? 16.202 -1.902 -24.878 1.00 93.44 92 GLU A C 1
ATOM 707 O O . GLU A 1 92 ? 16.036 -2.287 -26.037 1.00 93.44 92 GLU A O 1
ATOM 712 N N . ASN A 1 93 ? 16.788 -0.739 -24.605 1.00 91.12 93 ASN A N 1
ATOM 713 C CA . ASN A 1 93 ? 17.327 0.109 -25.653 1.00 91.12 93 ASN A CA 1
ATOM 714 C C . ASN A 1 93 ? 18.655 -0.476 -26.158 1.00 91.12 93 ASN A C 1
ATOM 716 O O . ASN A 1 93 ? 19.654 -0.458 -25.443 1.00 91.12 93 ASN A O 1
ATOM 720 N N . ALA A 1 94 ? 18.685 -0.932 -27.412 1.00 89.38 94 ALA A N 1
ATOM 721 C CA . ALA A 1 94 ? 19.848 -1.595 -28.010 1.00 89.38 94 ALA A CA 1
ATOM 722 C C . ALA A 1 94 ? 21.130 -0.736 -28.065 1.00 89.38 94 ALA A C 1
ATOM 724 O O . ALA A 1 94 ? 22.225 -1.283 -28.156 1.00 89.38 94 ALA A O 1
ATOM 725 N N . GLN A 1 95 ? 21.018 0.597 -28.024 1.00 90.00 95 GLN A N 1
ATOM 726 C CA . GLN A 1 95 ? 22.173 1.504 -28.067 1.00 90.00 95 GLN A CA 1
ATOM 727 C C . GLN A 1 95 ? 22.676 1.867 -26.670 1.00 90.00 95 GLN A C 1
ATOM 729 O O . GLN A 1 95 ? 23.880 1.961 -26.446 1.00 90.00 95 GLN A O 1
ATOM 734 N N . THR A 1 96 ? 21.759 2.106 -25.731 1.00 89.38 96 THR A N 1
ATOM 735 C CA . THR A 1 96 ? 22.103 2.594 -24.387 1.00 89.38 96 THR A CA 1
ATOM 736 C C . THR A 1 96 ? 22.130 1.490 -23.331 1.00 89.38 96 THR A C 1
ATOM 738 O O . THR A 1 96 ? 22.557 1.751 -22.205 1.00 89.38 96 THR A O 1
ATOM 741 N N . LEU A 1 97 ? 21.667 0.282 -23.680 1.00 89.25 97 LEU A N 1
ATOM 742 C CA . LEU A 1 97 ? 21.459 -0.873 -22.795 1.00 89.25 97 LEU A CA 1
ATOM 743 C C . LEU A 1 97 ? 20.619 -0.533 -21.553 1.00 89.25 97 LEU A C 1
ATOM 745 O O . LEU A 1 97 ? 20.731 -1.163 -20.499 1.00 89.25 97 LEU A O 1
ATOM 749 N N . ARG A 1 98 ? 19.795 0.516 -21.658 1.00 92.69 98 ARG A N 1
ATOM 750 C CA . ARG A 1 98 ? 18.869 0.922 -20.605 1.00 92.69 98 ARG A CA 1
ATOM 751 C C . ARG A 1 98 ? 17.603 0.098 -20.700 1.00 92.69 98 ARG A C 1
ATOM 753 O O . ARG A 1 98 ? 17.091 -0.118 -21.797 1.00 92.69 98 ARG A O 1
ATOM 760 N N . VAL A 1 99 ? 17.112 -0.318 -19.540 1.00 93.56 99 VAL A N 1
ATOM 761 C CA . VAL A 1 99 ? 15.910 -1.140 -19.423 1.00 93.56 99 VAL A CA 1
ATOM 762 C C . VAL A 1 99 ? 14.780 -0.291 -18.859 1.00 93.56 99 VAL A C 1
ATOM 764 O O . VAL A 1 99 ? 14.953 0.370 -17.832 1.00 93.56 99 VAL A O 1
ATOM 767 N N . SER A 1 100 ? 13.632 -0.342 -19.518 1.00 95.06 100 SER A N 1
ATOM 768 C CA . SER A 1 100 ? 12.357 0.134 -18.996 1.00 95.06 100 SER A CA 1
ATOM 769 C C . SER A 1 100 ? 11.442 -1.069 -18.816 1.00 95.06 100 SER A C 1
ATOM 771 O O . SER A 1 100 ? 11.371 -1.926 -19.695 1.00 95.06 100 SER A O 1
ATOM 773 N N . LEU A 1 101 ? 10.767 -1.178 -17.679 1.00 95.44 101 LEU A N 1
ATOM 774 C CA . LEU A 1 101 ? 9.834 -2.274 -17.442 1.00 95.44 101 LEU A CA 1
ATOM 775 C C . LEU A 1 101 ? 8.694 -1.861 -16.527 1.00 95.44 101 LEU A C 1
ATOM 777 O O . LEU A 1 101 ? 8.858 -1.007 -15.653 1.00 95.44 101 LEU A O 1
ATOM 781 N N . GLY A 1 102 ? 7.564 -2.522 -16.729 1.00 96.88 102 GLY A N 1
ATOM 782 C CA . GLY A 1 102 ? 6.367 -2.403 -15.915 1.00 96.88 102 GLY A CA 1
ATOM 783 C C . GLY A 1 102 ? 5.842 -3.784 -15.556 1.00 96.88 102 GLY A C 1
ATOM 784 O O . GLY A 1 102 ? 5.896 -4.717 -16.365 1.00 96.8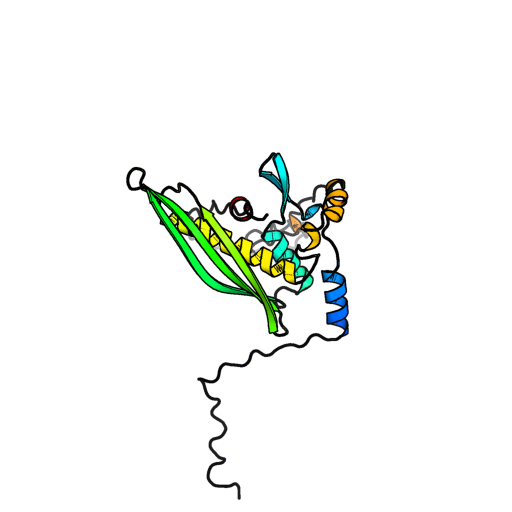8 102 GLY A O 1
ATOM 785 N N . LEU A 1 103 ? 5.377 -3.927 -14.321 1.00 97.50 103 LEU A N 1
ATOM 786 C CA . LEU A 1 103 ? 4.775 -5.155 -13.830 1.00 97.50 103 LEU A CA 1
ATOM 787 C C . LEU A 1 103 ? 3.583 -4.859 -12.924 1.00 97.50 103 LEU A C 1
ATOM 789 O O . LEU A 1 103 ? 3.588 -3.903 -12.145 1.00 97.50 103 LEU A O 1
ATOM 793 N N . SER A 1 104 ? 2.601 -5.745 -13.000 1.00 97.31 104 SER A N 1
ATOM 794 C CA . SER A 1 104 ? 1.424 -5.777 -12.146 1.00 97.31 104 SER A CA 1
ATOM 795 C C . SER A 1 104 ? 1.586 -6.857 -11.076 1.00 97.31 104 SER A C 1
ATOM 797 O O . SER A 1 104 ? 2.000 -7.984 -11.365 1.00 97.31 104 SER A O 1
ATOM 799 N N . VAL A 1 105 ? 1.242 -6.537 -9.831 1.00 97.75 105 VAL A N 1
ATOM 800 C CA . VAL A 1 105 ? 1.261 -7.470 -8.696 1.00 97.75 105 VAL A CA 1
ATOM 801 C C . VAL A 1 105 ? -0.135 -7.563 -8.105 1.00 97.75 105 VAL A C 1
ATOM 803 O O . VAL A 1 105 ? -0.741 -6.546 -7.791 1.00 97.75 105 VAL A O 1
ATOM 806 N N . ILE A 1 106 ? -0.636 -8.780 -7.914 1.00 97.81 106 ILE A N 1
ATOM 807 C CA . ILE A 1 106 ? -1.896 -9.031 -7.209 1.00 97.81 106 ILE A CA 1
ATOM 808 C C . ILE A 1 106 ? -1.560 -9.485 -5.793 1.00 97.81 106 ILE A C 1
ATOM 810 O O . ILE A 1 106 ? -0.902 -10.516 -5.610 1.00 97.81 106 ILE A O 1
ATOM 814 N N . VAL A 1 107 ? -2.020 -8.734 -4.794 1.00 98.00 107 VAL A N 1
ATOM 815 C CA . VAL A 1 107 ? -1.872 -9.086 -3.376 1.00 98.00 107 VAL A CA 1
ATOM 816 C C . VAL A 1 107 ? -3.240 -9.405 -2.792 1.00 98.00 107 VAL A C 1
ATOM 818 O O . VAL A 1 107 ? -4.208 -8.691 -3.032 1.00 98.00 107 VAL A O 1
ATOM 821 N N . ARG A 1 108 ? -3.299 -10.472 -1.993 1.00 97.94 108 ARG A N 1
ATOM 822 C CA . ARG A 1 108 ? -4.444 -10.818 -1.152 1.00 97.94 108 ARG A CA 1
ATOM 823 C C . ARG A 1 108 ? -4.111 -10.558 0.302 1.00 97.94 108 ARG A C 1
ATOM 825 O O . ARG A 1 108 ? -3.106 -11.068 0.804 1.00 97.94 108 ARG A O 1
ATOM 832 N N . ILE A 1 109 ? -5.003 -9.861 0.992 1.00 97.75 109 ILE A N 1
ATOM 833 C CA . ILE A 1 109 ? -4.986 -9.749 2.450 1.00 97.75 109 ILE A CA 1
ATOM 834 C C . ILE A 1 109 ? -6.124 -10.579 3.009 1.00 97.75 109 ILE A C 1
ATOM 836 O O . ILE A 1 109 ? -7.269 -10.367 2.626 1.00 97.75 109 ILE A O 1
ATOM 840 N N . THR A 1 110 ? -5.796 -11.508 3.904 1.00 96.50 110 THR A N 1
ATOM 841 C CA . THR A 1 110 ? -6.755 -12.428 4.529 1.00 96.50 110 THR A CA 1
ATOM 842 C C . THR A 1 110 ? -6.770 -12.206 6.035 1.00 96.50 110 THR A C 1
ATOM 844 O O . THR A 1 110 ? -5.710 -12.227 6.669 1.00 96.50 110 THR A O 1
ATOM 847 N N . LEU A 1 111 ? -7.954 -11.997 6.603 1.00 94.75 111 LEU A N 1
ATOM 848 C CA . LEU A 1 111 ? -8.174 -11.888 8.042 1.00 94.75 111 LEU A CA 1
ATOM 849 C C . LEU A 1 111 ? -8.313 -13.277 8.686 1.00 94.75 111 LEU A C 1
ATOM 851 O O . LEU A 1 111 ? -8.493 -14.290 8.010 1.00 94.75 111 LEU A O 1
ATOM 855 N N . ARG A 1 112 ? -8.246 -13.339 10.020 1.00 91.94 112 ARG A N 1
ATOM 856 C CA . ARG A 1 112 ? -8.333 -14.604 10.782 1.00 91.94 112 ARG A CA 1
ATOM 857 C C . ARG A 1 112 ? -9.654 -15.370 10.618 1.00 91.94 112 ARG A C 1
ATOM 859 O O . ARG A 1 112 ? -9.699 -16.572 10.883 1.00 91.94 112 ARG A O 1
ATOM 866 N N . ASP A 1 113 ? -10.718 -14.683 10.213 1.00 88.44 113 ASP A N 1
ATOM 867 C CA . ASP A 1 113 ? -12.024 -15.274 9.910 1.00 88.44 113 ASP A CA 1
ATOM 868 C C . ASP A 1 113 ? -12.122 -15.776 8.454 1.00 88.44 113 ASP A C 1
ATOM 870 O O . ASP A 1 113 ? -13.171 -16.243 8.019 1.00 88.44 113 ASP A O 1
ATOM 874 N N . GLY A 1 114 ? -11.032 -15.688 7.688 1.00 90.25 114 GLY A N 1
ATOM 875 C CA . GLY A 1 114 ? -10.972 -16.106 6.292 1.00 90.25 114 GLY A CA 1
ATOM 876 C C . GLY A 1 114 ? -11.531 -15.085 5.302 1.00 90.25 114 GLY A C 1
ATOM 877 O O . GLY A 1 114 ? -11.435 -15.325 4.097 1.00 90.25 114 GLY A O 1
ATOM 878 N N . THR A 1 115 ? -12.076 -13.951 5.757 1.00 92.19 115 THR A N 1
ATOM 879 C CA . THR A 1 115 ? -12.448 -12.861 4.847 1.00 92.19 115 THR A CA 1
ATOM 880 C C . THR A 1 115 ? -11.200 -12.276 4.203 1.00 92.19 115 THR A C 1
ATOM 882 O O . THR A 1 115 ? -10.134 -12.203 4.819 1.00 92.19 115 THR A O 1
ATOM 885 N N . TYR A 1 116 ? -11.306 -11.890 2.935 1.00 96.75 116 TYR A N 1
ATOM 886 C CA . TYR A 1 116 ? -10.166 -11.358 2.210 1.00 96.75 116 TYR A CA 1
ATOM 887 C C . TYR A 1 116 ? -10.562 -10.304 1.186 1.00 96.75 116 TYR A C 1
ATOM 889 O O . TYR A 1 116 ? -11.672 -10.302 0.650 1.00 96.75 116 TYR A O 1
ATOM 897 N N . HIS A 1 117 ? -9.599 -9.441 0.882 1.00 97.88 117 HIS A N 1
ATOM 898 C CA . HIS A 1 117 ? -9.638 -8.539 -0.259 1.00 97.88 117 HIS A CA 1
ATOM 899 C C . HIS A 1 117 ? -8.403 -8.752 -1.123 1.00 97.88 117 HIS A C 1
ATOM 901 O O . HIS A 1 117 ? -7.341 -9.142 -0.632 1.00 97.88 117 HIS A O 1
ATOM 907 N N . GLU A 1 118 ? -8.564 -8.484 -2.412 1.00 97.62 118 GLU A N 1
ATOM 908 C CA . GLU A 1 118 ? -7.492 -8.479 -3.397 1.00 97.62 118 GLU A CA 1
ATOM 909 C C . GLU A 1 118 ? -7.519 -7.151 -4.140 1.00 97.62 118 GLU A C 1
ATOM 911 O O . GLU A 1 118 ? -8.591 -6.645 -4.477 1.00 97.62 118 GLU A O 1
ATOM 916 N N . ASP A 1 119 ? -6.346 -6.592 -4.395 1.00 97.25 119 ASP A N 1
ATOM 917 C CA . ASP A 1 119 ? -6.174 -5.448 -5.286 1.00 97.25 119 ASP A CA 1
ATOM 918 C C . ASP A 1 119 ? -4.877 -5.638 -6.085 1.00 97.25 119 ASP A C 1
ATOM 920 O O . ASP A 1 119 ? -4.028 -6.488 -5.779 1.00 97.25 119 ASP A O 1
ATOM 924 N N . ILE A 1 120 ? -4.755 -4.855 -7.149 1.00 96.94 120 ILE A N 1
ATOM 925 C CA . ILE A 1 120 ? -3.614 -4.865 -8.057 1.00 96.94 120 ILE A CA 1
ATOM 926 C C . ILE A 1 120 ? -2.770 -3.637 -7.750 1.00 96.94 120 ILE A C 1
ATOM 928 O O . ILE A 1 120 ? -3.299 -2.529 -7.722 1.00 96.94 120 ILE A O 1
ATOM 932 N N . GLY A 1 121 ? -1.472 -3.830 -7.558 1.00 96.06 121 GLY A N 1
ATOM 933 C CA . GLY A 1 121 ? -0.484 -2.760 -7.530 1.00 96.06 121 GLY A CA 1
ATOM 934 C C . GLY A 1 121 ? 0.398 -2.783 -8.763 1.00 96.06 121 GLY A C 1
ATOM 935 O O . GLY A 1 121 ? 0.532 -3.817 -9.427 1.00 96.06 121 GLY A O 1
ATOM 936 N N . TYR A 1 122 ? 1.001 -1.642 -9.066 1.00 96.81 122 TYR A N 1
ATOM 937 C CA . TYR A 1 122 ? 1.825 -1.476 -10.252 1.00 96.81 122 TYR A CA 1
ATOM 938 C C . TYR A 1 122 ? 3.201 -0.931 -9.897 1.00 96.81 122 TYR A C 1
ATOM 940 O O . TYR A 1 122 ? 3.339 0.074 -9.205 1.00 96.81 122 TYR A O 1
ATOM 948 N N . GLY A 1 123 ? 4.234 -1.600 -10.396 1.00 95.62 123 GLY A N 1
ATOM 949 C CA . GLY A 1 123 ? 5.613 -1.166 -10.246 1.00 95.62 123 GLY A CA 1
ATOM 950 C C . GLY A 1 123 ? 6.236 -0.951 -11.606 1.00 95.62 123 GLY A C 1
ATOM 951 O O . GLY A 1 123 ? 6.109 -1.796 -12.496 1.00 95.62 123 GLY A O 1
ATOM 952 N N . HIS A 1 124 ? 6.929 0.169 -11.777 1.00 95.25 124 HIS A N 1
ATOM 953 C CA . HIS A 1 124 ? 7.625 0.436 -13.022 1.00 95.25 124 HIS A CA 1
ATOM 954 C C . HIS A 1 124 ? 8.920 1.197 -12.800 1.00 95.25 124 HIS A C 1
ATOM 956 O O . HIS A 1 124 ? 9.148 1.877 -11.799 1.00 95.25 124 HIS A O 1
ATOM 962 N N . ILE A 1 125 ? 9.791 1.074 -13.783 1.00 94.06 125 ILE A N 1
ATOM 963 C CA . ILE A 1 125 ? 11.019 1.838 -13.845 1.00 94.06 125 ILE A CA 1
ATOM 964 C C . ILE A 1 125 ? 11.335 2.114 -15.303 1.00 94.06 125 ILE A C 1
ATOM 966 O O . ILE A 1 125 ? 11.201 1.244 -16.162 1.00 94.06 125 ILE A O 1
ATOM 970 N N . GLU A 1 126 ? 11.783 3.332 -15.570 1.00 93.69 126 GLU A N 1
ATOM 971 C CA . GLU A 1 126 ? 12.224 3.753 -16.889 1.00 93.69 126 GLU A CA 1
ATOM 972 C C . GLU A 1 126 ? 13.727 4.016 -16.884 1.00 93.69 126 GLU A C 1
ATOM 974 O O . GLU A 1 126 ? 14.291 4.518 -15.909 1.00 93.69 126 GLU A O 1
ATOM 979 N N . ASN A 1 127 ? 14.388 3.717 -18.002 1.00 92.25 127 ASN A N 1
ATOM 980 C CA . ASN A 1 127 ? 15.789 4.071 -18.240 1.00 92.25 127 ASN A CA 1
ATOM 981 C C . ASN A 1 127 ? 16.791 3.546 -17.182 1.00 92.25 127 ASN A C 1
ATOM 983 O O . ASN A 1 127 ? 17.846 4.155 -16.948 1.00 92.25 127 ASN A O 1
ATOM 987 N N . CYS A 1 128 ? 16.516 2.395 -16.564 1.00 92.69 128 CYS A N 1
ATOM 988 C CA . CYS A 1 128 ? 17.371 1.801 -15.539 1.00 92.69 128 CYS A CA 1
ATOM 989 C C . CYS A 1 128 ? 18.696 1.284 -16.117 1.00 92.69 128 CYS A C 1
ATOM 991 O O . CYS A 1 128 ? 18.754 0.775 -17.241 1.00 92.69 128 CYS A O 1
ATOM 993 N N . LYS A 1 129 ? 19.774 1.384 -15.330 1.00 89.38 129 LYS A N 1
ATOM 994 C CA . LYS A 1 129 ? 21.049 0.722 -15.633 1.00 89.38 129 LYS A CA 1
ATOM 995 C C . LYS A 1 129 ? 20.986 -0.722 -15.139 1.00 89.38 129 LYS A C 1
ATOM 997 O O . LYS A 1 129 ? 21.269 -0.994 -13.979 1.00 89.38 129 LYS A O 1
ATOM 1002 N N . GLY A 1 130 ? 20.663 -1.637 -16.045 1.00 89.38 130 GLY A N 1
ATOM 1003 C CA . GLY A 1 130 ? 20.725 -3.071 -15.782 1.00 89.38 130 GLY A CA 1
ATOM 1004 C C . GLY A 1 130 ? 19.382 -3.698 -15.419 1.00 89.38 130 GLY A C 1
ATOM 1005 O O . GLY A 1 130 ? 18.553 -3.142 -14.704 1.00 89.38 130 GLY A O 1
ATOM 1006 N N . LYS A 1 131 ? 19.189 -4.915 -15.928 1.00 91.31 131 LYS A N 1
ATOM 1007 C CA . LYS A 1 131 ? 17.925 -5.651 -15.849 1.00 91.31 131 LYS A CA 1
ATOM 1008 C C . LYS A 1 131 ? 17.567 -6.067 -14.421 1.00 91.31 131 LYS A C 1
ATOM 1010 O O . LYS A 1 131 ? 16.411 -5.967 -14.034 1.00 91.31 131 LYS A O 1
ATOM 1015 N N . ALA A 1 132 ? 18.551 -6.504 -13.632 1.00 93.12 132 ALA A N 1
ATOM 1016 C CA . ALA A 1 132 ? 18.327 -6.989 -12.269 1.00 93.12 132 ALA A CA 1
ATOM 1017 C C . ALA A 1 132 ? 17.802 -5.888 -11.333 1.00 93.12 132 ALA A C 1
ATOM 1019 O O . ALA A 1 132 ? 16.745 -6.064 -10.734 1.00 93.12 132 ALA A O 1
ATOM 1020 N N . ALA A 1 133 ? 18.482 -4.736 -11.290 1.00 93.06 133 ALA A N 1
ATOM 1021 C CA . ALA A 1 133 ? 18.063 -3.583 -10.490 1.00 93.06 133 ALA A CA 1
ATOM 1022 C C . ALA A 1 133 ? 16.675 -3.074 -10.910 1.00 93.06 133 ALA A C 1
ATOM 1024 O O . ALA A 1 133 ? 15.850 -2.716 -10.072 1.00 93.06 133 ALA A O 1
ATOM 1025 N N . ALA A 1 134 ? 16.388 -3.111 -12.215 1.00 93.69 134 ALA A N 1
ATOM 1026 C CA . ALA A 1 134 ? 15.092 -2.713 -12.731 1.00 93.69 134 ALA A CA 1
ATOM 1027 C C . ALA A 1 134 ? 13.961 -3.630 -12.219 1.00 93.69 134 ALA A C 1
ATOM 1029 O O . ALA A 1 134 ? 12.935 -3.148 -11.737 1.00 93.69 134 ALA A O 1
ATOM 1030 N N . PHE A 1 135 ? 14.158 -4.953 -12.278 1.00 95.31 135 PHE A N 1
ATOM 1031 C CA . PHE A 1 135 ? 13.191 -5.921 -11.749 1.00 95.31 135 PHE A CA 1
ATOM 1032 C C . PHE A 1 135 ? 13.037 -5.816 -10.233 1.00 95.31 135 PHE A C 1
ATOM 1034 O O . PHE A 1 135 ? 11.931 -5.984 -9.725 1.00 95.31 135 PHE A O 1
ATOM 1041 N N . GLU A 1 136 ? 14.126 -5.562 -9.512 1.00 94.56 136 GLU A N 1
ATOM 1042 C CA . GLU A 1 136 ? 14.106 -5.403 -8.062 1.00 94.56 136 GLU A CA 1
ATOM 1043 C C . GLU A 1 136 ? 13.247 -4.207 -7.640 1.00 94.56 136 GLU A C 1
ATOM 1045 O O . GLU A 1 136 ? 12.319 -4.389 -6.847 1.00 94.56 136 GLU A O 1
ATOM 1050 N N . LYS A 1 137 ? 13.497 -3.017 -8.210 1.00 94.31 137 LYS A N 1
ATOM 1051 C CA . LYS A 1 137 ? 12.711 -1.813 -7.900 1.00 94.31 137 LYS A CA 1
ATOM 1052 C C . LYS A 1 137 ? 11.239 -2.024 -8.233 1.00 94.31 137 LYS A C 1
ATOM 1054 O O . LYS A 1 137 ? 10.394 -1.872 -7.356 1.00 94.31 137 LYS A O 1
ATOM 1059 N N . ALA A 1 138 ? 10.935 -2.439 -9.464 1.00 95.00 138 ALA A N 1
ATOM 1060 C CA . ALA A 1 138 ? 9.553 -2.591 -9.903 1.00 95.00 138 ALA A CA 1
ATOM 1061 C C . ALA A 1 138 ? 8.794 -3.641 -9.073 1.00 95.00 138 ALA A C 1
ATOM 1063 O O . ALA A 1 138 ? 7.637 -3.429 -8.728 1.00 95.00 138 ALA A O 1
ATOM 1064 N N . LYS A 1 139 ? 9.428 -4.759 -8.684 1.00 95.88 139 LYS A N 1
ATOM 1065 C CA . LYS A 1 139 ? 8.766 -5.764 -7.833 1.00 95.88 139 LYS A CA 1
ATOM 1066 C C . LYS A 1 139 ? 8.502 -5.240 -6.425 1.00 95.88 139 LYS A C 1
ATOM 1068 O O . LYS A 1 139 ? 7.416 -5.487 -5.899 1.00 95.88 139 LYS A O 1
ATOM 1073 N N . LYS A 1 140 ? 9.467 -4.538 -5.820 1.00 94.56 140 LYS A N 1
ATOM 1074 C CA . LYS A 1 140 ? 9.314 -3.927 -4.488 1.00 94.56 140 LYS A CA 1
ATOM 1075 C C . LYS A 1 140 ? 8.176 -2.906 -4.488 1.00 94.56 140 LYS A C 1
ATOM 1077 O O . LYS A 1 140 ? 7.282 -2.984 -3.649 1.00 94.56 140 LYS A O 1
ATOM 1082 N N . GLU A 1 141 ? 8.181 -2.017 -5.471 1.00 94.38 141 GLU A N 1
ATOM 1083 C CA . GLU A 1 141 ? 7.182 -0.966 -5.660 1.00 94.38 141 GLU A CA 1
ATOM 1084 C C . GLU A 1 141 ? 5.789 -1.540 -5.933 1.00 94.38 141 GLU A C 1
ATOM 1086 O O . GLU A 1 141 ? 4.866 -1.278 -5.168 1.00 94.38 141 GLU A O 1
ATOM 1091 N N . GLY A 1 142 ? 5.648 -2.431 -6.921 1.00 95.81 142 GLY A N 1
ATOM 1092 C CA . GLY A 1 142 ? 4.354 -3.027 -7.263 1.00 95.81 142 GLY A CA 1
ATOM 1093 C C . GLY A 1 142 ? 3.747 -3.852 -6.126 1.00 95.81 142 GLY A C 1
ATOM 1094 O O . GLY A 1 142 ? 2.540 -3.800 -5.902 1.00 95.81 142 GLY A O 1
ATOM 1095 N N . THR A 1 143 ? 4.572 -4.567 -5.354 1.00 96.38 143 THR A N 1
ATOM 1096 C CA . THR A 1 143 ? 4.093 -5.315 -4.177 1.00 96.38 143 THR A CA 1
ATOM 1097 C C . THR A 1 143 ? 3.636 -4.373 -3.062 1.00 96.38 143 THR A C 1
ATOM 1099 O O . THR A 1 143 ? 2.630 -4.637 -2.403 1.00 96.38 143 THR A O 1
ATOM 1102 N N . THR A 1 144 ? 4.362 -3.274 -2.851 1.00 94.75 144 THR A N 1
ATOM 1103 C CA . THR A 1 144 ? 4.060 -2.293 -1.801 1.00 94.75 144 THR A CA 1
ATOM 1104 C C . THR A 1 144 ? 2.798 -1.496 -2.129 1.00 94.75 144 THR A C 1
ATOM 1106 O O . THR A 1 144 ? 1.930 -1.344 -1.268 1.00 94.75 144 THR A O 1
ATOM 1109 N N . ASP A 1 145 ? 2.642 -1.067 -3.381 1.00 94.75 145 ASP A N 1
ATOM 1110 C CA . ASP A 1 145 ? 1.416 -0.444 -3.890 1.00 94.75 145 ASP A CA 1
ATOM 1111 C C . ASP A 1 145 ? 0.215 -1.397 -3.748 1.00 94.75 145 ASP A C 1
ATOM 1113 O O . ASP A 1 145 ? -0.792 -1.052 -3.126 1.00 94.75 145 ASP A O 1
ATOM 1117 N N . ALA A 1 146 ? 0.348 -2.655 -4.191 1.00 96.62 146 ALA A N 1
ATOM 1118 C CA . ALA A 1 146 ? -0.719 -3.654 -4.080 1.00 96.62 146 ALA A CA 1
ATOM 1119 C C . ALA A 1 146 ? -1.157 -3.868 -2.623 1.00 96.62 146 ALA A C 1
ATOM 1121 O O . ALA A 1 146 ? -2.353 -3.949 -2.330 1.00 96.62 146 ALA A O 1
ATOM 1122 N N . LEU A 1 147 ? -0.199 -3.914 -1.691 1.00 96.38 147 LEU A N 1
ATOM 1123 C CA . LEU A 1 147 ? -0.471 -4.037 -0.261 1.00 96.38 147 LEU A CA 1
ATOM 1124 C C . LEU A 1 147 ? -1.285 -2.846 0.266 1.00 96.38 147 LEU A C 1
ATOM 1126 O O . LEU A 1 147 ? -2.321 -3.055 0.901 1.00 96.38 147 LEU A O 1
ATOM 1130 N N . LYS A 1 148 ? -0.853 -1.610 -0.011 1.00 95.00 148 LYS A N 1
ATOM 1131 C CA . LYS A 1 148 ? -1.550 -0.388 0.431 1.00 95.00 148 LYS A CA 1
ATOM 1132 C C . LYS A 1 148 ? -2.963 -0.311 -0.148 1.00 95.00 148 LYS A C 1
ATOM 1134 O O . LYS A 1 148 ? -3.924 -0.054 0.581 1.00 95.00 148 LYS A O 1
ATOM 1139 N N . ARG A 1 149 ? -3.106 -0.610 -1.441 1.00 95.19 149 ARG A N 1
ATOM 1140 C CA . ARG A 1 149 ? -4.391 -0.624 -2.153 1.00 95.19 149 ARG A CA 1
ATOM 1141 C C . ARG A 1 149 ? -5.340 -1.707 -1.654 1.00 95.19 149 ARG A C 1
ATOM 1143 O O . ARG A 1 149 ? -6.543 -1.475 -1.577 1.00 95.19 149 ARG A O 1
ATOM 1150 N N . THR A 1 150 ? -4.812 -2.857 -1.255 1.00 96.81 150 THR A N 1
ATOM 1151 C CA . THR A 1 150 ? -5.632 -3.914 -0.659 1.00 96.81 150 THR A CA 1
ATOM 1152 C C . THR A 1 150 ? -6.059 -3.543 0.765 1.00 96.81 150 THR A C 1
ATOM 1154 O O . THR A 1 150 ? -7.218 -3.747 1.122 1.00 96.81 150 THR A O 1
ATOM 1157 N N . LEU A 1 151 ? -5.168 -2.945 1.571 1.00 96.00 151 LEU A N 1
ATOM 1158 C CA . LEU A 1 151 ? -5.470 -2.535 2.951 1.00 96.00 151 LEU A CA 1
ATOM 1159 C C . LEU A 1 151 ? -6.580 -1.482 3.031 1.00 96.00 151 LEU A C 1
ATOM 1161 O O . LEU A 1 151 ? -7.466 -1.605 3.879 1.00 96.00 151 LEU A O 1
ATOM 1165 N N . ARG A 1 152 ? -6.594 -0.485 2.137 1.00 94.56 152 ARG A N 1
ATOM 1166 C CA . ARG A 1 152 ? -7.652 0.545 2.144 1.00 94.56 152 ARG A CA 1
ATOM 1167 C C . ARG A 1 152 ? -9.060 -0.040 1.978 1.00 94.56 152 ARG A C 1
ATOM 1169 O O . ARG A 1 152 ? -10.004 0.542 2.499 1.00 94.56 152 ARG A O 1
ATOM 1176 N N . ASN A 1 153 ? -9.218 -1.190 1.315 1.00 94.94 153 ASN A N 1
ATOM 1177 C CA . ASN A 1 153 ? -10.537 -1.782 1.062 1.00 94.94 153 ASN A CA 1
ATOM 1178 C C . ASN A 1 153 ? -11.245 -2.216 2.359 1.00 94.94 153 ASN A C 1
ATOM 1180 O O . ASN A 1 153 ? -12.465 -2.344 2.372 1.00 94.94 153 ASN A O 1
ATOM 1184 N N . PHE A 1 154 ? -10.505 -2.372 3.461 1.00 94.50 154 PHE A N 1
ATOM 1185 C CA . PHE A 1 154 ? -11.067 -2.698 4.769 1.00 94.50 154 PHE A CA 1
ATOM 1186 C C . PHE A 1 154 ? -11.623 -1.484 5.532 1.00 94.50 154 PHE A C 1
ATOM 1188 O O . PHE A 1 154 ? -12.442 -1.671 6.429 1.00 94.50 154 PHE A O 1
ATOM 1195 N N . GLY A 1 155 ? -11.209 -0.244 5.233 1.00 93.88 155 GLY A N 1
ATOM 1196 C CA . GLY A 1 155 ? -11.757 0.924 5.930 1.00 93.88 155 GLY A CA 1
ATOM 1197 C C . GLY A 1 155 ? -10.956 2.222 5.828 1.00 93.88 155 GLY A C 1
ATOM 1198 O O . GLY A 1 155 ? -9.838 2.281 5.314 1.00 93.88 155 GLY A O 1
ATOM 1199 N N . ASN A 1 156 ? -11.542 3.289 6.376 1.00 94.69 156 ASN A N 1
ATOM 1200 C CA . ASN A 1 156 ? -10.981 4.643 6.388 1.00 94.69 156 ASN A CA 1
ATOM 1201 C C . ASN A 1 156 ? -9.637 4.704 7.107 1.00 94.69 156 ASN A C 1
ATOM 1203 O O . ASN A 1 156 ? -8.698 5.296 6.575 1.00 94.69 156 ASN A O 1
ATOM 1207 N N . VAL A 1 157 ? -9.529 4.041 8.260 1.00 94.88 157 VAL A N 1
ATOM 1208 C CA . VAL A 1 157 ? -8.305 4.044 9.072 1.00 94.88 157 VAL A CA 1
ATOM 1209 C C . VAL A 1 157 ? -7.134 3.365 8.359 1.00 94.88 157 VAL A C 1
ATOM 1211 O O . VAL A 1 157 ? -5.988 3.671 8.644 1.00 94.88 157 VAL A O 1
ATOM 1214 N N . LEU A 1 158 ? -7.402 2.481 7.393 1.00 94.69 158 LEU A N 1
ATOM 1215 C CA . LEU A 1 158 ? -6.379 1.797 6.595 1.00 94.69 158 LEU A CA 1
ATOM 1216 C C . LEU A 1 158 ? -6.081 2.509 5.270 1.00 94.69 158 LEU A C 1
ATOM 1218 O O . LEU A 1 158 ? -5.434 1.951 4.389 1.00 94.69 158 LEU A O 1
ATOM 1222 N N . GLY A 1 159 ? -6.537 3.755 5.134 1.00 92.06 159 GLY A N 1
ATOM 1223 C CA . GLY A 1 159 ? -6.162 4.639 4.040 1.00 92.06 159 GLY A CA 1
ATOM 1224 C C . GLY A 1 159 ? -7.280 4.974 3.067 1.00 92.06 159 GLY A C 1
ATOM 1225 O O . GLY A 1 159 ? -7.059 5.801 2.191 1.00 92.06 159 GLY A O 1
ATOM 1226 N N . ASN A 1 160 ? -8.498 4.444 3.224 1.00 94.19 160 ASN A N 1
ATOM 1227 C CA . ASN A 1 160 ? -9.603 4.824 2.335 1.00 94.19 160 ASN A CA 1
ATOM 1228 C C . ASN A 1 160 ? -9.963 6.321 2.437 1.00 94.19 160 ASN A C 1
ATOM 1230 O O . ASN A 1 160 ? -10.381 6.928 1.453 1.00 94.19 160 ASN A O 1
ATOM 1234 N N . CYS A 1 161 ? -9.728 6.960 3.591 1.00 92.00 161 CYS A N 1
ATOM 1235 C CA . CYS A 1 161 ? -10.060 8.374 3.780 1.00 92.00 161 CYS A CA 1
ATOM 1236 C C . CYS A 1 161 ? -9.231 9.337 2.915 1.00 92.00 161 CYS A C 1
ATOM 1238 O O . CYS A 1 161 ? -9.676 10.457 2.685 1.00 92.00 161 CYS A O 1
ATOM 1240 N N . ILE A 1 162 ? -8.065 8.935 2.393 1.00 90.00 162 ILE A N 1
ATOM 1241 C CA . ILE A 1 162 ? -7.207 9.831 1.594 1.00 90.00 162 ILE A CA 1
ATOM 1242 C C . ILE A 1 162 ? -7.823 10.204 0.239 1.00 90.00 162 ILE A C 1
ATOM 1244 O O . ILE A 1 162 ? -7.405 11.183 -0.369 1.00 90.00 162 ILE A O 1
ATOM 1248 N N . TYR A 1 163 ? -8.821 9.452 -0.232 1.00 87.06 163 TYR A N 1
ATOM 1249 C CA . TYR A 1 163 ? -9.542 9.757 -1.471 1.00 87.06 163 TYR A CA 1
ATOM 1250 C C . TYR A 1 163 ? -10.635 10.816 -1.281 1.00 87.06 163 TYR A C 1
ATOM 1252 O O . TYR A 1 163 ? -11.125 11.384 -2.261 1.00 87.06 163 TYR A O 1
ATOM 1260 N N . ASP A 1 164 ? -11.005 11.116 -0.035 1.00 91.75 164 ASP A N 1
ATOM 1261 C CA . ASP A 1 164 ? -11.967 12.162 0.286 1.00 91.75 164 ASP A CA 1
ATOM 1262 C C . ASP A 1 164 ? -11.285 13.543 0.263 1.00 91.75 164 ASP A C 1
ATOM 1264 O O . ASP A 1 164 ? -10.464 13.901 1.114 1.00 91.75 164 ASP A O 1
ATOM 1268 N N . LYS A 1 165 ? -11.663 14.350 -0.733 1.00 90.12 165 LYS A N 1
ATOM 1269 C CA . LYS A 1 165 ? -11.147 15.711 -0.930 1.00 90.12 165 LYS A CA 1
ATOM 1270 C C . LYS A 1 165 ? -11.521 16.653 0.218 1.00 90.12 165 LYS A C 1
ATOM 1272 O O . LYS A 1 165 ? -10.717 17.521 0.564 1.00 90.12 165 LYS A O 1
ATOM 1277 N N . ASP A 1 166 ? -12.699 16.487 0.817 1.00 93.00 166 ASP A N 1
ATOM 1278 C CA . ASP A 1 166 ? -13.162 17.334 1.921 1.00 93.00 166 ASP A CA 1
ATOM 1279 C C . ASP A 1 166 ? -12.404 17.015 3.209 1.00 93.00 166 ASP A C 1
ATOM 1281 O O . ASP A 1 166 ? -12.054 17.922 3.975 1.00 93.00 166 ASP A O 1
ATOM 1285 N N . TYR A 1 167 ? -12.106 15.735 3.430 1.00 93.12 167 TYR A N 1
ATOM 1286 C CA . TYR A 1 167 ? -11.205 15.290 4.489 1.00 93.12 167 TYR A CA 1
ATOM 1287 C C . TYR A 1 167 ? -9.798 15.871 4.297 1.00 93.12 167 TYR A C 1
ATOM 1289 O O . TYR A 1 167 ? -9.283 16.529 5.209 1.00 93.12 167 TYR A O 1
ATOM 1297 N N . LEU A 1 168 ? -9.207 15.726 3.103 1.00 90.56 168 LEU A N 1
ATOM 1298 C CA . LEU A 1 168 ? -7.872 16.255 2.807 1.00 90.56 168 LEU A CA 1
ATOM 1299 C C . LEU A 1 168 ? -7.791 17.773 3.031 1.00 90.56 168 LEU A C 1
ATOM 1301 O O . LEU A 1 168 ? -6.839 18.268 3.640 1.00 90.56 168 LEU A O 1
ATOM 1305 N N . ALA A 1 169 ? -8.815 18.526 2.622 1.00 90.12 169 ALA A N 1
ATOM 1306 C CA . ALA A 1 169 ? -8.866 19.979 2.801 1.00 90.12 169 ALA A CA 1
ATOM 1307 C C . ALA A 1 169 ? -8.899 20.429 4.277 1.00 90.12 169 ALA A C 1
ATOM 1309 O O . ALA A 1 169 ? -8.534 21.571 4.586 1.00 90.12 169 ALA A O 1
ATOM 1310 N N . LYS A 1 170 ? -9.356 19.561 5.188 1.00 92.50 170 LYS A N 1
ATOM 1311 C CA . LYS A 1 170 ? -9.424 19.823 6.634 1.00 92.50 170 LYS A CA 1
ATOM 1312 C C . LYS A 1 170 ? -8.174 19.321 7.352 1.00 92.50 170 LYS A C 1
ATOM 1314 O O . LYS A 1 170 ? -7.579 20.078 8.118 1.00 92.50 170 LYS A O 1
ATOM 1319 N N . VAL A 1 171 ? -7.753 18.085 7.079 1.00 91.25 171 VAL A N 1
ATOM 1320 C CA . VAL A 1 171 ? -6.646 17.424 7.787 1.00 91.25 171 VAL A CA 1
ATOM 1321 C C . VAL A 1 171 ? -5.308 18.118 7.535 1.00 91.25 171 VAL A C 1
ATOM 1323 O O . VAL A 1 171 ? -4.532 18.323 8.462 1.00 91.25 171 VAL A O 1
ATOM 1326 N N . THR A 1 172 ? -5.085 18.607 6.314 1.00 87.19 172 THR A N 1
ATOM 1327 C CA . THR A 1 172 ? -3.844 19.300 5.921 1.00 87.19 172 THR A CA 1
ATOM 1328 C C . THR A 1 172 ? -3.643 20.655 6.600 1.00 87.19 172 THR A C 1
ATOM 1330 O O . THR A 1 172 ? -2.530 21.178 6.615 1.00 87.19 172 THR A O 1
ATOM 1333 N N . LYS A 1 173 ? -4.700 21.237 7.180 1.00 88.38 173 LYS A N 1
ATOM 1334 C CA . LYS A 1 173 ? -4.626 22.495 7.941 1.00 88.38 173 LYS A CA 1
ATOM 1335 C C . LYS A 1 173 ? -4.243 22.276 9.405 1.00 88.38 173 LYS A C 1
ATOM 1337 O O . LYS A 1 173 ? -3.933 23.245 10.099 1.00 88.38 173 LYS A O 1
ATOM 1342 N N . MET A 1 174 ? -4.288 21.036 9.889 1.00 89.50 174 MET A N 1
ATOM 1343 C CA . MET A 1 174 ? -3.938 20.707 11.265 1.00 89.50 174 MET A CA 1
ATOM 1344 C C . MET A 1 174 ? -2.418 20.656 11.434 1.00 89.50 174 MET A C 1
ATOM 1346 O O . MET A 1 174 ? -1.695 20.141 10.585 1.00 89.50 174 MET A O 1
ATOM 1350 N N . LYS A 1 175 ? -1.919 21.208 12.544 1.00 82.75 175 LYS A N 1
ATOM 1351 C CA . LYS A 1 175 ? -0.490 21.167 12.874 1.00 82.75 175 LYS A CA 1
ATOM 1352 C C . LYS A 1 175 ? -0.171 19.868 13.604 1.00 82.75 175 LYS A C 1
ATOM 1354 O O . LYS A 1 175 ? -0.754 19.602 14.650 1.00 82.75 175 LYS A O 1
ATOM 1359 N N . VAL A 1 176 ? 0.785 19.109 13.078 1.00 83.88 176 VAL A N 1
ATOM 1360 C CA . VAL A 1 176 ? 1.327 17.914 13.734 1.00 83.88 176 VAL A CA 1
ATOM 1361 C C . VAL A 1 176 ? 2.380 1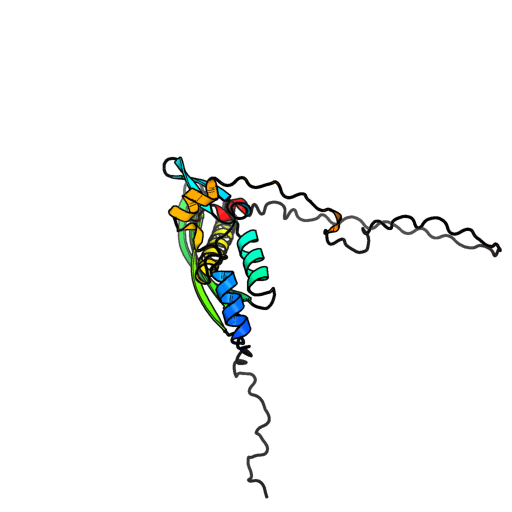8.347 14.752 1.00 83.88 176 VAL A C 1
ATOM 1363 O O . VAL A 1 176 ? 3.293 19.106 14.419 1.00 83.88 176 VAL A O 1
ATOM 1366 N N . ALA A 1 177 ? 2.254 17.895 16.000 1.00 80.00 177 ALA A N 1
ATOM 1367 C CA . ALA A 1 177 ? 3.314 18.060 16.989 1.00 80.00 177 ALA A CA 1
ATOM 1368 C C . ALA A 1 177 ? 4.425 17.026 16.723 1.00 80.00 177 ALA A C 1
ATOM 1370 O O . ALA A 1 177 ? 4.108 15.874 16.435 1.00 80.00 177 ALA A O 1
ATOM 1371 N N . PRO A 1 178 ? 5.715 17.393 16.821 1.00 77.94 178 PRO A N 1
ATOM 1372 C CA . PRO A 1 178 ? 6.796 16.440 16.605 1.00 77.94 178 PRO A CA 1
ATOM 1373 C C . PRO A 1 178 ? 6.774 15.352 17.686 1.00 77.94 178 PRO A C 1
ATOM 1375 O O . PRO A 1 178 ? 6.787 15.655 18.884 1.00 77.94 178 PRO A O 1
ATOM 1378 N N . THR A 1 179 ? 6.766 14.087 17.267 1.00 79.25 179 THR A N 1
ATOM 1379 C CA . THR A 1 179 ? 6.880 12.941 18.175 1.00 79.25 179 THR A CA 1
ATOM 1380 C C . THR A 1 179 ? 8.265 12.942 18.820 1.00 79.25 179 THR A C 1
ATOM 1382 O O . THR A 1 179 ? 9.280 13.010 18.127 1.00 79.25 179 THR A O 1
ATOM 1385 N N . ARG A 1 180 ? 8.328 12.882 20.156 1.00 81.19 180 ARG A N 1
ATOM 1386 C CA . ARG A 1 180 ? 9.600 12.740 20.878 1.00 81.19 180 ARG A CA 1
ATOM 1387 C C . ARG A 1 180 ? 10.067 11.291 20.791 1.00 81.19 180 ARG A C 1
ATOM 1389 O O . ARG A 1 180 ? 9.297 10.386 21.092 1.00 81.19 180 ARG A O 1
ATOM 1396 N N . PHE A 1 181 ? 11.318 11.090 20.390 1.00 86.62 181 PHE A N 1
ATOM 1397 C CA . PHE A 1 181 ? 11.948 9.775 20.390 1.00 86.62 181 PHE A CA 1
ATOM 1398 C C . PHE A 1 181 ? 12.211 9.322 21.830 1.00 86.62 181 PHE A C 1
ATOM 1400 O O . PHE A 1 181 ? 12.789 10.076 22.613 1.00 86.62 181 PHE A O 1
ATOM 1407 N N . ASP A 1 182 ? 11.778 8.111 22.170 1.00 86.19 182 ASP A N 1
ATOM 1408 C CA . ASP A 1 182 ? 11.996 7.509 23.484 1.00 86.19 182 ASP A CA 1
ATOM 1409 C C . ASP A 1 182 ? 13.016 6.370 23.378 1.00 86.19 182 ASP A C 1
ATOM 1411 O O . ASP A 1 182 ? 12.704 5.266 22.929 1.00 86.19 182 ASP A O 1
ATOM 1415 N N . GLU A 1 183 ? 14.247 6.645 23.813 1.00 86.00 183 GLU A N 1
ATOM 1416 C CA . GLU A 1 183 ? 15.345 5.674 23.844 1.00 86.00 183 GLU A CA 1
ATOM 1417 C C . GLU A 1 183 ? 15.090 4.470 24.768 1.00 86.00 183 GLU A C 1
ATOM 1419 O O . GLU A 1 183 ? 15.751 3.432 24.615 1.00 86.00 183 GLU A O 1
ATOM 1424 N N . GLY A 1 184 ? 14.182 4.613 25.742 1.00 85.25 184 GLY A N 1
ATOM 1425 C CA . GLY A 1 184 ? 13.848 3.587 26.728 1.00 85.25 184 GLY A CA 1
ATOM 1426 C C . GLY A 1 184 ? 12.955 2.479 26.171 1.00 85.25 184 GLY A C 1
ATOM 1427 O O . GLY A 1 184 ? 13.015 1.353 26.657 1.00 85.25 184 GLY A O 1
ATOM 1428 N N . ASN A 1 185 ? 12.188 2.766 25.115 1.00 86.56 185 ASN A N 1
ATOM 1429 C CA . ASN A 1 185 ? 11.303 1.799 24.461 1.00 86.56 185 ASN A CA 1
ATOM 1430 C C . ASN A 1 185 ? 12.004 0.984 23.352 1.00 86.56 185 ASN A C 1
ATOM 1432 O O . ASN A 1 185 ? 11.368 0.220 22.626 1.00 86.56 185 ASN A O 1
ATOM 1436 N N . LEU A 1 186 ? 13.322 1.141 23.182 1.00 87.69 186 LEU A N 1
ATOM 1437 C CA . LEU A 1 186 ? 14.089 0.351 22.219 1.00 87.69 186 LEU A CA 1
ATOM 1438 C C . LEU A 1 186 ? 14.313 -1.061 22.753 1.00 87.69 186 LEU A C 1
ATOM 1440 O O . LEU A 1 186 ? 14.857 -1.254 23.841 1.00 87.69 186 LEU A O 1
ATOM 1444 N N . HIS A 1 187 ? 13.991 -2.058 21.933 1.00 83.69 187 HIS A N 1
ATOM 1445 C CA . HIS A 1 187 ? 14.415 -3.423 22.195 1.00 83.69 187 HIS A CA 1
ATOM 1446 C C . HIS A 1 187 ? 15.941 -3.523 22.047 1.00 83.69 187 HIS A C 1
ATOM 1448 O O . HIS A 1 187 ? 16.487 -3.270 20.973 1.00 83.69 187 HIS A O 1
ATOM 1454 N N . ARG A 1 188 ? 16.642 -3.866 23.133 1.00 90.12 188 ARG A N 1
ATOM 1455 C CA . ARG A 1 188 ? 18.103 -4.018 23.158 1.00 90.12 188 ARG A CA 1
ATOM 1456 C C . ARG A 1 188 ? 18.462 -5.476 23.394 1.00 90.12 188 ARG A C 1
ATOM 1458 O O . ARG A 1 188 ? 17.888 -6.120 24.270 1.00 90.12 188 ARG A O 1
ATOM 1465 N N . HIS A 1 189 ? 19.445 -5.969 22.645 1.00 82.50 189 HIS A N 1
ATOM 1466 C CA . HIS A 1 189 ? 20.040 -7.274 22.912 1.00 82.50 189 HIS A CA 1
ATOM 1467 C C . HIS A 1 189 ? 20.613 -7.309 24.337 1.00 82.50 189 HIS A C 1
ATOM 1469 O O . HIS A 1 189 ? 21.098 -6.286 24.835 1.00 82.50 189 HIS A O 1
ATOM 1475 N N . SER A 1 190 ? 20.577 -8.481 24.980 1.00 81.19 190 SER A N 1
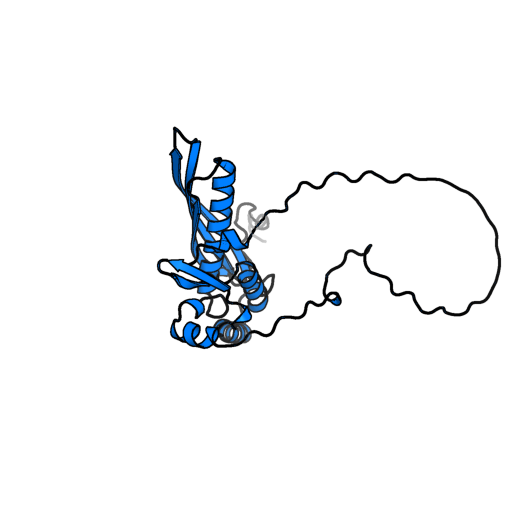ATOM 1476 C CA . SER A 1 190 ? 20.977 -8.676 26.383 1.00 81.19 190 SER A CA 1
ATOM 1477 C C . SER A 1 190 ? 22.360 -8.109 26.710 1.00 81.19 190 SER A C 1
ATOM 1479 O O . SER A 1 190 ? 22.573 -7.598 27.807 1.00 81.19 190 SER A O 1
ATOM 1481 N N . ASP A 1 191 ? 23.273 -8.139 25.741 1.00 82.00 191 ASP A N 1
ATOM 1482 C CA . ASP A 1 191 ? 24.669 -7.713 25.900 1.00 82.00 191 ASP A CA 1
ATOM 1483 C C . ASP A 1 191 ? 24.853 -6.186 25.943 1.00 82.00 191 ASP A C 1
ATOM 1485 O O . ASP A 1 191 ? 25.875 -5.699 26.422 1.00 82.00 191 ASP A O 1
ATOM 1489 N N . PHE A 1 192 ? 23.865 -5.415 25.472 1.00 76.38 192 PHE A N 1
ATOM 1490 C CA . PHE A 1 192 ? 23.918 -3.948 25.376 1.00 76.38 192 PHE A CA 1
ATOM 1491 C C . PHE A 1 192 ? 22.936 -3.247 26.324 1.00 76.38 192 PHE A C 1
ATOM 1493 O O . PHE A 1 192 ? 22.753 -2.024 26.252 1.00 76.38 192 PHE A O 1
ATOM 1500 N N . ILE A 1 193 ? 22.297 -3.998 27.227 1.00 75.44 193 ILE A N 1
ATOM 1501 C CA . ILE A 1 193 ? 21.534 -3.422 28.334 1.00 75.44 193 ILE A CA 1
ATOM 1502 C C . ILE A 1 193 ? 22.548 -2.746 29.257 1.00 75.44 193 ILE A C 1
ATOM 1504 O O . ILE A 1 193 ? 23.328 -3.412 29.939 1.00 75.44 193 ILE A O 1
ATOM 1508 N N . LYS A 1 194 ? 22.558 -1.407 29.272 1.00 68.88 194 LYS A N 1
ATOM 1509 C CA . LYS A 1 194 ? 23.322 -0.643 30.261 1.00 68.88 194 LYS A CA 1
ATOM 1510 C C . LYS A 1 194 ? 22.807 -1.052 31.642 1.00 68.88 194 LYS A C 1
ATOM 1512 O O . LYS A 1 194 ? 21.736 -0.617 32.050 1.00 68.88 194 LYS A O 1
ATOM 1517 N N . LYS A 1 195 ? 23.553 -1.907 32.346 1.00 61.03 195 LYS A N 1
ATOM 1518 C CA . LYS A 1 195 ? 23.354 -2.117 33.780 1.00 61.03 195 LYS A CA 1
ATOM 1519 C C . LYS A 1 195 ? 23.622 -0.774 34.446 1.00 61.03 195 LYS A C 1
ATOM 1521 O O . LYS A 1 195 ? 24.757 -0.300 34.420 1.00 61.03 195 LYS A O 1
ATOM 1526 N N . GLU A 1 196 ? 22.589 -0.144 34.995 1.00 56.53 196 GLU A N 1
ATOM 1527 C CA . GLU A 1 196 ? 22.810 0.913 35.977 1.00 56.53 196 GLU A CA 1
ATOM 1528 C C . GLU A 1 196 ? 23.722 0.350 37.076 1.00 56.53 196 GLU A C 1
ATOM 1530 O O . GLU A 1 196 ? 23.520 -0.791 37.509 1.00 56.53 196 GLU A O 1
ATOM 1535 N N . PRO A 1 197 ? 24.760 1.085 37.506 1.00 50.47 197 PRO A N 1
ATOM 1536 C CA . PRO A 1 197 ? 25.555 0.654 38.638 1.00 50.47 197 PRO A CA 1
ATOM 1537 C C . PRO A 1 197 ? 24.645 0.648 39.870 1.00 50.47 197 PRO A C 1
ATOM 1539 O O . PRO A 1 197 ? 24.212 1.702 40.334 1.00 50.47 197 PRO A O 1
ATOM 1542 N N . GLU A 1 198 ? 24.341 -0.545 40.390 1.00 48.34 198 GLU A N 1
ATOM 1543 C CA . GLU A 1 198 ? 23.746 -0.692 41.717 1.00 48.34 198 GLU A CA 1
ATOM 1544 C C . GLU A 1 198 ? 24.569 0.135 42.715 1.00 48.34 198 GLU A C 1
ATOM 1546 O O . GLU A 1 198 ? 25.794 0.002 42.801 1.00 48.34 198 GLU A O 1
ATOM 1551 N N . ALA A 1 199 ? 23.890 1.002 43.470 1.00 47.88 199 ALA A N 1
ATOM 1552 C CA . ALA A 1 199 ? 24.493 1.743 44.568 1.00 47.88 199 ALA A CA 1
ATOM 1553 C C . ALA A 1 199 ? 25.214 0.772 45.531 1.00 47.88 199 ALA A C 1
ATOM 1555 O O . ALA A 1 199 ? 24.673 -0.295 45.845 1.00 47.88 199 ALA A O 1
ATOM 1556 N N . PRO A 1 200 ? 26.423 1.106 46.018 1.00 45.91 200 PRO A N 1
ATOM 1557 C CA . PRO A 1 200 ? 27.260 0.156 46.737 1.00 45.91 200 PRO A CA 1
ATOM 1558 C C . PRO A 1 200 ? 26.627 -0.231 48.079 1.00 45.91 200 PRO A C 1
ATOM 1560 O O . PRO A 1 200 ? 26.519 0.587 48.994 1.00 45.91 200 PRO A O 1
ATOM 1563 N N . LYS A 1 201 ? 26.245 -1.504 48.223 1.00 48.78 201 LYS A N 1
ATOM 1564 C CA . LYS A 1 201 ? 25.961 -2.111 49.531 1.00 48.78 201 LYS A CA 1
ATOM 1565 C C . LYS A 1 201 ? 27.296 -2.360 50.248 1.00 48.78 201 LYS A C 1
ATOM 1567 O O . LYS A 1 201 ? 28.176 -3.031 49.714 1.00 48.78 201 LYS A O 1
ATOM 1572 N N . LEU A 1 202 ? 27.451 -1.778 51.439 1.00 42.50 202 LEU A N 1
ATOM 1573 C CA . LEU A 1 202 ? 28.624 -1.908 52.318 1.00 42.50 202 LEU A CA 1
ATOM 1574 C C . LEU A 1 202 ? 28.899 -3.382 52.716 1.00 42.50 202 LEU A C 1
ATOM 1576 O O . LEU A 1 202 ? 27.947 -4.156 52.831 1.00 42.50 202 LEU A O 1
ATOM 1580 N N . PRO A 1 203 ? 30.169 -3.785 52.953 1.00 47.44 203 PRO A N 1
ATOM 1581 C CA . PRO A 1 203 ? 30.570 -5.194 53.009 1.00 47.44 203 PRO A CA 1
ATOM 1582 C C . PRO A 1 203 ? 30.632 -5.765 54.439 1.00 47.44 203 PRO A C 1
ATOM 1584 O O . PRO A 1 203 ? 30.766 -5.010 55.405 1.00 47.44 203 PRO A O 1
ATOM 1587 N N . PRO A 1 204 ? 30.741 -7.101 54.566 1.00 39.41 204 PRO A N 1
ATOM 1588 C CA . PRO A 1 204 ? 31.676 -7.674 55.526 1.00 39.41 204 PRO A CA 1
ATOM 1589 C C . PRO A 1 204 ? 32.736 -8.575 54.862 1.00 39.41 204 PRO A C 1
ATOM 1591 O O . PRO A 1 204 ? 32.494 -9.266 53.876 1.00 39.41 204 PRO A O 1
ATOM 1594 N N . LYS A 1 205 ? 33.942 -8.506 55.438 1.00 33.53 205 LYS A N 1
ATOM 1595 C CA . LYS A 1 205 ? 35.193 -9.211 55.099 1.00 33.53 205 LYS A CA 1
ATOM 1596 C C . LYS A 1 205 ? 35.096 -10.738 55.272 1.00 33.53 205 LYS A C 1
ATOM 1598 O O . LYS A 1 205 ? 34.571 -11.159 56.294 1.00 33.53 205 LYS A O 1
ATOM 1603 N N . SER A 1 206 ? 35.770 -11.516 54.410 1.00 33.47 206 SER A N 1
ATOM 1604 C CA . SER A 1 206 ? 37.058 -12.187 54.730 1.00 33.47 206 SER A CA 1
ATOM 1605 C C . SER A 1 206 ? 37.541 -13.170 53.637 1.00 33.47 206 SER A C 1
ATOM 1607 O O . SER A 1 206 ? 36.833 -14.109 53.302 1.00 33.47 206 SER A O 1
ATOM 1609 N N . GLU A 1 207 ? 38.754 -12.891 53.139 1.00 30.08 207 GLU A N 1
ATOM 1610 C CA . GLU A 1 207 ? 39.905 -13.722 52.693 1.00 30.08 207 GLU A CA 1
ATOM 1611 C C . GLU A 1 207 ? 39.762 -15.134 52.071 1.00 30.08 207 GLU A C 1
ATOM 1613 O O . GLU A 1 207 ? 39.134 -16.020 52.639 1.00 30.08 207 GLU A O 1
ATOM 1618 N N . GLY A 1 208 ? 40.536 -15.382 50.988 1.00 28.77 208 GLY A N 1
ATOM 1619 C CA . GLY A 1 208 ? 40.973 -16.742 50.612 1.00 28.77 208 GLY A CA 1
ATOM 1620 C C . GLY A 1 208 ? 41.461 -17.040 49.172 1.00 28.77 208 GLY A C 1
ATOM 1621 O O . GLY A 1 208 ? 40.831 -17.834 48.498 1.00 28.77 208 GLY A O 1
ATOM 1622 N N . VAL A 1 209 ? 42.600 -16.469 48.743 1.00 31.75 209 VAL A N 1
ATOM 1623 C CA . VAL A 1 209 ? 43.695 -17.082 47.923 1.00 31.75 209 VAL A CA 1
ATOM 1624 C C . VAL A 1 209 ? 43.433 -17.737 46.528 1.00 31.75 209 VAL A C 1
ATOM 1626 O O . VAL A 1 209 ? 43.047 -18.890 46.416 1.00 31.75 209 VAL A O 1
ATOM 1629 N N . ASN A 1 210 ? 43.860 -16.997 45.487 1.00 29.53 210 ASN A N 1
ATOM 1630 C CA . ASN A 1 210 ? 44.871 -17.273 44.427 1.00 29.53 210 ASN A CA 1
ATOM 1631 C C . ASN A 1 210 ? 44.786 -18.469 43.431 1.00 29.53 210 ASN A C 1
ATOM 1633 O O . ASN A 1 210 ? 44.843 -19.628 43.828 1.00 29.53 210 ASN A O 1
ATOM 1637 N N . GLY A 1 211 ? 44.926 -18.154 42.125 1.00 27.78 211 GLY A N 1
ATOM 1638 C CA . GLY A 1 211 ? 45.623 -19.014 41.148 1.00 27.78 211 GLY A CA 1
ATOM 1639 C C . GLY A 1 211 ? 45.142 -19.001 39.682 1.00 27.78 211 GLY A C 1
ATOM 1640 O O . GLY A 1 211 ? 44.124 -19.605 39.376 1.00 27.78 211 GLY A O 1
ATOM 1641 N N . GLY A 1 212 ? 45.969 -18.473 38.763 1.00 26.81 212 GLY A N 1
ATOM 1642 C CA . GLY A 1 212 ? 46.199 -19.093 37.437 1.00 26.81 212 GLY A CA 1
ATOM 1643 C C . GLY A 1 212 ? 45.680 -18.363 36.188 1.00 26.81 212 GLY A C 1
ATOM 1644 O O . GLY A 1 212 ? 44.482 -18.220 36.000 1.00 26.81 212 GLY A O 1
ATOM 1645 N N . GLY A 1 213 ? 46.603 -17.935 35.315 1.00 28.64 213 GLY A N 1
ATOM 1646 C CA . GLY A 1 213 ? 46.339 -17.183 34.079 1.00 28.64 213 GLY A CA 1
ATOM 1647 C C . GLY A 1 213 ? 45.866 -17.991 32.861 1.00 28.64 213 GLY A C 1
ATOM 1648 O O . GLY A 1 213 ? 45.848 -19.217 32.868 1.00 28.64 213 GLY A O 1
ATOM 1649 N N . GLY A 1 214 ? 45.554 -17.271 31.777 1.00 28.84 214 GLY A N 1
ATOM 1650 C CA . GLY A 1 214 ? 45.270 -17.849 30.460 1.00 28.84 214 GLY A CA 1
ATOM 1651 C C . GLY A 1 214 ? 44.659 -16.830 29.498 1.00 28.84 214 GLY A C 1
ATOM 1652 O O . GLY A 1 214 ? 43.508 -16.445 29.663 1.00 28.84 214 GLY A O 1
ATOM 1653 N N . GLY A 1 215 ? 45.439 -16.370 28.516 1.00 35.72 215 GLY A N 1
ATOM 1654 C CA . GLY A 1 215 ? 44.981 -15.477 27.450 1.00 35.72 215 GLY A CA 1
ATOM 1655 C C . GLY A 1 215 ? 44.064 -16.177 26.441 1.00 35.72 215 GLY A C 1
ATOM 1656 O O . GLY A 1 215 ? 44.202 -17.373 26.194 1.00 35.72 215 GLY A O 1
ATOM 1657 N N . GLY A 1 216 ? 43.151 -15.416 25.835 1.00 31.89 216 GLY A N 1
ATOM 1658 C CA . GLY A 1 216 ? 42.231 -15.891 24.803 1.00 31.89 216 GLY A CA 1
ATOM 1659 C C . GLY A 1 216 ? 41.841 -14.757 23.859 1.00 31.89 216 GLY A C 1
ATOM 1660 O O . GLY A 1 216 ? 41.411 -13.695 24.297 1.00 31.89 216 GLY A O 1
ATOM 1661 N N . ALA A 1 217 ? 42.081 -14.989 22.573 1.00 38.25 217 ALA A N 1
ATOM 1662 C CA . ALA A 1 217 ? 42.045 -14.035 21.478 1.00 38.25 217 ALA A CA 1
ATOM 1663 C C . ALA A 1 217 ? 40.630 -13.585 21.071 1.00 38.25 217 ALA A C 1
ATOM 1665 O O . ALA A 1 217 ? 39.652 -14.317 21.198 1.00 38.25 217 ALA A O 1
ATOM 1666 N N . GLN A 1 218 ? 40.569 -12.380 20.509 1.00 41.97 218 GLN A N 1
ATOM 1667 C CA . GLN A 1 218 ? 39.404 -11.778 19.868 1.00 41.97 218 GLN A CA 1
ATOM 1668 C C . GLN A 1 218 ? 39.180 -12.417 18.480 1.00 41.97 218 GLN A C 1
ATOM 1670 O O . GLN A 1 218 ? 40.130 -12.460 17.694 1.00 41.97 218 GLN A O 1
ATOM 1675 N N . PRO A 1 219 ? 37.976 -12.913 18.138 1.00 51.03 219 PRO A N 1
ATOM 1676 C CA . PRO A 1 219 ? 37.692 -13.342 16.775 1.00 51.03 219 PRO A CA 1
ATOM 1677 C C . PRO A 1 219 ? 37.456 -12.121 15.862 1.00 51.03 219 PRO A C 1
ATOM 1679 O O . PRO A 1 219 ? 36.976 -11.084 16.330 1.00 51.03 219 PRO A O 1
ATOM 1682 N N . PRO A 1 220 ? 37.796 -12.217 14.564 1.00 40.31 220 PRO A N 1
ATOM 1683 C CA . PRO A 1 220 ? 37.661 -11.115 13.623 1.00 40.31 220 PRO A CA 1
ATOM 1684 C C . PRO A 1 220 ? 36.192 -10.856 13.274 1.00 40.31 220 PRO A C 1
ATOM 1686 O O . PRO A 1 220 ? 35.401 -11.783 13.097 1.00 40.31 220 PRO A O 1
ATOM 1689 N N . SER A 1 221 ? 35.848 -9.578 13.125 1.00 40.16 221 SER A N 1
ATOM 1690 C CA . SER A 1 221 ? 34.597 -9.128 12.522 1.00 40.16 221 SER A CA 1
ATOM 1691 C C . SER A 1 221 ? 34.536 -9.588 11.063 1.00 40.16 221 SER A C 1
ATOM 1693 O O . SER A 1 221 ? 35.303 -9.108 10.225 1.00 40.16 221 SER A O 1
ATOM 1695 N N . LEU A 1 222 ? 33.632 -10.518 10.757 1.00 38.41 222 LEU A N 1
ATOM 1696 C CA . LEU A 1 222 ? 33.231 -10.809 9.384 1.00 38.41 222 LEU A CA 1
ATOM 1697 C C . LEU A 1 222 ? 32.451 -9.608 8.845 1.00 38.41 222 LEU A C 1
ATOM 1699 O O . LEU A 1 222 ? 31.524 -9.127 9.495 1.00 38.41 222 LEU A O 1
ATOM 1703 N N . GLY A 1 223 ? 32.878 -9.122 7.680 1.00 36.28 223 GLY A N 1
ATOM 1704 C CA . GLY A 1 223 ? 32.267 -8.000 6.981 1.00 36.28 223 GLY A CA 1
ATOM 1705 C C . GLY A 1 223 ? 30.775 -8.226 6.772 1.00 36.28 223 GLY A C 1
ATOM 1706 O O . GLY A 1 223 ? 30.368 -9.211 6.154 1.00 36.28 223 GLY A O 1
ATOM 1707 N N . GLY A 1 224 ? 29.982 -7.302 7.311 1.00 29.55 224 GLY A N 1
ATOM 1708 C CA . GLY A 1 224 ? 28.581 -7.155 6.965 1.00 29.55 224 GLY A CA 1
ATOM 1709 C C . GLY A 1 224 ? 28.486 -6.681 5.523 1.00 29.55 224 GLY A C 1
ATOM 1710 O O . GLY A 1 224 ? 29.101 -5.691 5.142 1.00 29.55 224 GLY A O 1
ATOM 1711 N N . PHE A 1 225 ? 27.766 -7.458 4.729 1.00 31.77 225 PHE A N 1
ATOM 1712 C CA . PHE A 1 225 ? 27.270 -7.085 3.418 1.00 31.77 225 PHE A CA 1
ATOM 1713 C C . PHE A 1 225 ? 26.363 -5.861 3.617 1.00 31.77 225 PHE A C 1
ATOM 1715 O O . PHE A 1 225 ? 25.389 -5.968 4.362 1.00 31.77 225 PHE A O 1
ATOM 1722 N N . ASP A 1 226 ? 26.700 -4.720 3.013 1.00 34.91 226 ASP A N 1
ATOM 1723 C CA . ASP A 1 226 ? 25.848 -3.528 3.015 1.00 34.91 226 ASP A CA 1
ATOM 1724 C C . ASP A 1 226 ? 24.510 -3.878 2.345 1.00 34.91 226 ASP A C 1
ATOM 1726 O O . ASP A 1 226 ? 24.389 -3.954 1.122 1.00 34.91 226 ASP A O 1
ATOM 1730 N N . SER A 1 227 ? 23.502 -4.149 3.172 1.00 40.75 227 SER A N 1
ATOM 1731 C CA . SER A 1 227 ? 22.082 -4.116 2.807 1.00 40.75 227 SER A CA 1
ATOM 1732 C C . SER A 1 227 ? 21.478 -2.721 3.010 1.00 40.75 227 SER A C 1
ATOM 1734 O O . SER A 1 227 ? 20.259 -2.554 2.943 1.00 40.75 227 SER A O 1
ATOM 1736 N N . ASP A 1 228 ? 22.330 -1.733 3.275 1.00 36.50 228 ASP A N 1
ATOM 1737 C CA . ASP A 1 228 ? 21.973 -0.337 3.458 1.00 36.50 228 ASP A CA 1
ATOM 1738 C C . ASP A 1 228 ? 21.836 0.320 2.087 1.00 36.50 228 ASP A C 1
ATOM 1740 O O . ASP A 1 228 ? 22.795 0.859 1.556 1.00 36.50 228 ASP A O 1
ATOM 1744 N N . ASP A 1 229 ? 20.656 0.157 1.487 1.00 38.50 229 ASP A N 1
ATOM 1745 C CA . ASP A 1 229 ? 20.009 1.136 0.597 1.00 38.50 229 ASP A CA 1
ATOM 1746 C C . ASP A 1 229 ? 18.632 0.589 0.167 1.00 38.50 229 ASP A C 1
ATOM 1748 O O . ASP A 1 229 ? 18.310 0.427 -1.012 1.00 38.50 229 ASP A O 1
ATOM 1752 N N . ILE A 1 230 ? 17.781 0.244 1.142 1.00 40.06 230 ILE A N 1
ATOM 1753 C CA . ILE A 1 230 ? 16.345 0.086 0.880 1.00 40.06 230 ILE A CA 1
ATOM 1754 C C . ILE A 1 230 ? 15.679 1.408 1.239 1.00 40.06 230 ILE A C 1
ATOM 1756 O O . ILE A 1 230 ? 15.181 1.590 2.352 1.00 40.06 230 ILE A O 1
ATOM 1760 N N . ASP A 1 231 ? 15.678 2.336 0.285 1.00 41.50 231 ASP A N 1
ATOM 1761 C CA . ASP A 1 231 ? 14.894 3.558 0.399 1.00 41.50 231 ASP A CA 1
ATOM 1762 C C . ASP A 1 231 ? 13.414 3.231 0.150 1.00 41.50 231 ASP A C 1
ATOM 1764 O O . ASP A 1 231 ? 12.884 3.317 -0.960 1.00 41.50 231 ASP A O 1
ATOM 1768 N N . TRP A 1 232 ? 12.734 2.782 1.208 1.00 43.69 232 TRP A N 1
ATOM 1769 C CA . TRP A 1 232 ? 11.292 2.522 1.202 1.00 43.69 232 TRP A CA 1
ATOM 1770 C C . TRP A 1 232 ? 10.478 3.756 0.787 1.00 43.69 232 TRP A C 1
ATOM 1772 O O . TRP A 1 232 ? 9.359 3.599 0.299 1.00 43.69 232 TRP A O 1
ATOM 1782 N N . ALA A 1 233 ? 11.041 4.965 0.911 1.00 42.97 233 ALA A N 1
ATOM 1783 C CA . ALA A 1 233 ? 10.388 6.180 0.447 1.00 42.97 233 ALA A CA 1
ATOM 1784 C C . ALA A 1 233 ? 10.277 6.232 -1.085 1.00 42.97 233 ALA A C 1
ATOM 1786 O O . ALA A 1 233 ? 9.337 6.846 -1.582 1.00 42.97 233 ALA A O 1
ATOM 1787 N N . GLU A 1 234 ? 11.180 5.569 -1.824 1.00 43.91 234 GLU A N 1
ATOM 1788 C CA . GLU A 1 234 ? 11.168 5.509 -3.294 1.00 43.91 234 GLU A CA 1
ATOM 1789 C C . GLU A 1 234 ? 10.147 4.514 -3.854 1.00 43.91 234 GLU A C 1
ATOM 1791 O O . GLU A 1 234 ? 9.537 4.771 -4.891 1.00 43.91 234 GLU A O 1
ATOM 1796 N N . ALA A 1 235 ? 9.868 3.432 -3.126 1.00 44.56 235 ALA A N 1
ATOM 1797 C CA . ALA A 1 235 ? 8.818 2.471 -3.475 1.00 44.56 235 ALA A CA 1
ATOM 1798 C C . ALA A 1 235 ? 7.395 2.971 -3.147 1.00 44.56 235 ALA A C 1
ATOM 1800 O O . ALA A 1 235 ? 6.421 2.460 -3.692 1.00 44.56 235 ALA A O 1
ATOM 1801 N N . ASP A 1 236 ? 7.265 3.982 -2.283 1.00 49.12 236 ASP A N 1
ATOM 1802 C CA . ASP A 1 236 ? 5.990 4.628 -1.948 1.00 49.12 236 ASP A CA 1
ATOM 1803 C C . ASP A 1 236 ? 5.607 5.768 -2.923 1.00 49.12 236 ASP A C 1
ATOM 1805 O O . ASP A 1 236 ? 4.568 6.419 -2.759 1.00 49.12 236 ASP A O 1
ATOM 1809 N N . MET A 1 237 ? 6.428 6.024 -3.952 1.00 53.59 237 MET A N 1
ATOM 1810 C CA . MET A 1 237 ? 6.349 7.220 -4.803 1.00 53.59 237 MET A CA 1
ATOM 1811 C C . MET A 1 237 ? 5.259 7.212 -5.879 1.00 53.59 237 MET A C 1
ATOM 1813 O O . MET A 1 237 ? 5.058 8.256 -6.504 1.00 53.59 237 MET A O 1
ATOM 1817 N N . LEU A 1 238 ? 4.543 6.106 -6.102 1.00 43.09 238 LEU A N 1
ATOM 1818 C CA . LEU A 1 238 ? 3.620 5.993 -7.241 1.00 43.09 238 LEU A CA 1
ATOM 1819 C C . LEU A 1 238 ? 2.127 5.993 -6.924 1.00 43.09 238 LEU A C 1
ATOM 1821 O O . LEU A 1 238 ? 1.325 6.070 -7.850 1.00 43.09 238 LEU A O 1
ATOM 1825 N N . ASP A 1 239 ? 1.717 6.033 -5.661 1.00 43.19 239 ASP A N 1
ATOM 1826 C CA . ASP A 1 239 ? 0.283 6.031 -5.361 1.00 43.19 239 ASP A CA 1
ATOM 1827 C C . ASP A 1 239 ? -0.314 7.423 -5.600 1.00 43.19 239 ASP A C 1
ATOM 1829 O O . ASP A 1 239 ? -0.072 8.342 -4.809 1.00 43.19 239 ASP A O 1
ATOM 1833 N N . LEU A 1 240 ? -0.963 7.594 -6.757 1.00 38.97 240 LEU A N 1
ATOM 1834 C CA . LEU A 1 240 ? -2.192 8.352 -7.081 1.00 38.97 240 LEU A CA 1
ATOM 1835 C C . LEU A 1 240 ? -2.204 8.747 -8.561 1.00 38.97 240 LEU A C 1
ATOM 1837 O O . LEU A 1 240 ? -1.331 9.549 -8.969 1.00 38.97 240 LEU A O 1
#